Protein AF-A0A9K3LNP5-F1 (afdb_monomer)

Sequence (247 aa):
MTCWFQRLGSQQGAISFSHFNYFLKTYCVQIGVDVVEAVSIPYGGLGTGRNPSNKVVFEFWDLMIGAFVTYMEKHANIACDPEAGRLKQSTASQYCSSVRGYFNNKFRNKDPIPILYDDKQWSKLMSKLRGKYREANRASGKPTVEGNESSTREDREWLATGCLWDGSVETAEFLHLLNTTYHCSGRGSEVSLIKPEDIRAVEASEGIHQYHIIQVEVQRQKDGPLQNIAIYTHRDGVLEDYYFSLI

Foldseek 3Di:
DPPVVVVVVVVLLVLLQLLLLLLQVVVCVVVVHDRDGLVPADQQGPPDDDDDDLVSSLVRVVVSLLSSLVCLQPPAAVSSDNPHHRDQLVSSLVSSLSSLVVVCVVQVVDDDRCCSPPPVNVVVSSVVSLVSLVVVCVVVVHDSDDDDDDDDPVNLLVLLVVLVVVPDPVSLVVLLLSLQCVQVVADSVFSVPFDPVQKDWDWDDDPPDIDTWIWGWTDHPPPHDTDIGTGHADPPDCSNGNVNSVD

pLDDT: mean 88.88, std 12.15, range [32.06, 97.56]

Structure (mmCIF, N/CA/C/O backbone):
data_AF-A0A9K3LNP5-F1
#
_entry.id   AF-A0A9K3LNP5-F1
#
loop_
_atom_site.group_PDB
_atom_site.id
_atom_site.type_symbol
_atom_site.label_atom_id
_atom_site.label_alt_id
_atom_site.label_comp_id
_atom_site.label_asym_id
_atom_site.label_entity_id
_atom_site.label_seq_id
_atom_site.pdbx_PDB_ins_code
_atom_site.Cartn_x
_atom_site.Cartn_y
_atom_site.Cartn_z
_atom_site.occupancy
_atom_site.B_iso_or_equiv
_atom_site.auth_seq_id
_atom_site.auth_comp_id
_atom_site.auth_asym_id
_atom_site.auth_atom_id
_atom_site.pdbx_PDB_model_num
ATOM 1 N N . MET A 1 1 ? -1.337 -13.361 -14.811 1.00 46.41 1 MET A N 1
ATOM 2 C CA . MET A 1 1 ? -0.953 -12.308 -13.831 1.00 46.41 1 MET A CA 1
ATOM 3 C C . MET A 1 1 ? -1.952 -12.04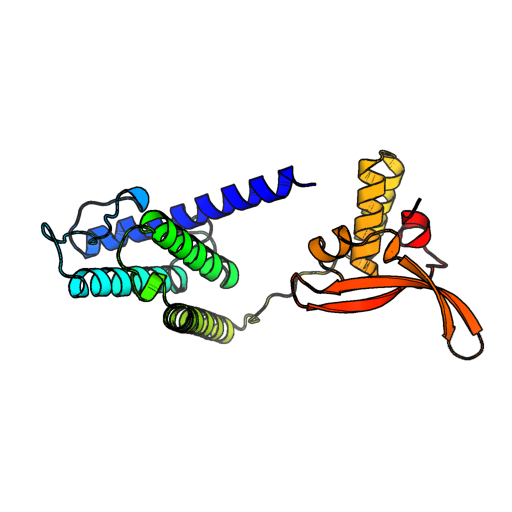7 -12.680 1.00 46.41 1 MET A C 1
ATOM 5 O O . MET A 1 1 ? -1.558 -11.481 -11.667 1.00 46.41 1 MET A O 1
ATOM 9 N N . THR A 1 2 ? -3.220 -12.474 -12.750 1.00 38.91 2 THR A N 1
ATOM 10 C CA . THR A 1 2 ? -4.273 -12.180 -11.743 1.00 38.91 2 THR A CA 1
ATOM 11 C C . THR A 1 2 ? -4.131 -12.900 -10.392 1.00 38.91 2 THR A C 1
ATOM 13 O O . THR A 1 2 ? -4.580 -12.380 -9.371 1.00 38.91 2 THR A O 1
ATOM 16 N N . CYS A 1 3 ? -3.468 -14.060 -10.343 1.00 32.47 3 CYS A N 1
ATOM 17 C CA . CYS A 1 3 ? -3.414 -14.891 -9.132 1.00 32.47 3 CYS A CA 1
ATOM 18 C C . CYS A 1 3 ? -2.459 -14.361 -8.036 1.00 32.47 3 CYS A C 1
ATOM 20 O O . CYS A 1 3 ? -2.650 -14.649 -6.854 1.00 32.47 3 CYS A O 1
ATOM 22 N N . TRP A 1 4 ? -1.453 -13.555 -8.399 1.00 32.06 4 TRP A N 1
ATOM 23 C CA . TRP A 1 4 ? -0.478 -12.998 -7.447 1.00 32.06 4 TRP A CA 1
ATOM 24 C C . TRP A 1 4 ? -1.026 -11.791 -6.671 1.00 32.06 4 TRP A C 1
ATOM 26 O O . TRP A 1 4 ? -0.854 -11.701 -5.453 1.00 32.06 4 TRP A O 1
ATOM 36 N N . PHE A 1 5 ? -1.769 -10.903 -7.338 1.00 34.59 5 PHE A N 1
ATOM 37 C CA . PHE A 1 5 ? -2.345 -9.708 -6.710 1.00 34.59 5 PHE A CA 1
ATOM 38 C C . PHE A 1 5 ? -3.432 -10.029 -5.671 1.00 34.59 5 PHE A C 1
ATOM 40 O O . PHE A 1 5 ? -3.505 -9.370 -4.632 1.00 34.59 5 PHE A O 1
ATOM 47 N N . GLN A 1 6 ? -4.239 -11.074 -5.888 1.00 36.59 6 GLN A N 1
ATOM 48 C CA . GLN A 1 6 ? -5.245 -11.507 -4.907 1.00 36.59 6 GLN A CA 1
ATOM 49 C C . GLN A 1 6 ? -4.615 -12.058 -3.618 1.00 36.59 6 GLN A C 1
ATOM 51 O O . GLN A 1 6 ? -5.132 -11.814 -2.525 1.00 36.59 6 GLN A O 1
ATOM 56 N N . ARG A 1 7 ? -3.466 -12.741 -3.718 1.00 34.94 7 ARG A N 1
ATOM 57 C CA . ARG A 1 7 ? -2.758 -13.304 -2.558 1.00 34.94 7 ARG A CA 1
ATOM 58 C C . ARG A 1 7 ? -2.199 -12.208 -1.647 1.00 34.94 7 ARG A C 1
ATOM 60 O O . ARG A 1 7 ? -2.402 -12.265 -0.436 1.00 34.94 7 ARG A O 1
ATOM 67 N N . LEU A 1 8 ? -1.610 -11.160 -2.224 1.00 39.44 8 LEU A N 1
ATOM 68 C CA . LEU A 1 8 ? -1.092 -10.007 -1.474 1.00 39.44 8 LEU A CA 1
ATOM 69 C C .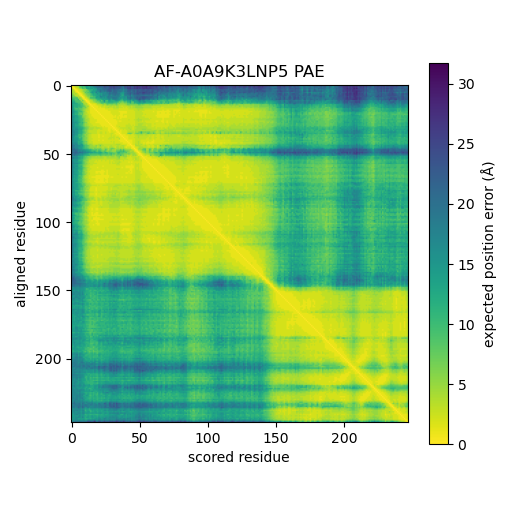 LEU A 1 8 ? -2.206 -9.208 -0.777 1.00 39.44 8 LEU A C 1
ATOM 71 O O . LEU A 1 8 ? -2.055 -8.821 0.381 1.00 39.44 8 LEU A O 1
ATOM 75 N N . GLY A 1 9 ? -3.359 -9.029 -1.434 1.00 48.53 9 GLY A N 1
ATOM 76 C CA . GLY A 1 9 ? -4.525 -8.372 -0.830 1.00 48.53 9 GLY A CA 1
ATOM 77 C C . GLY A 1 9 ? -5.054 -9.100 0.414 1.00 48.53 9 GLY A C 1
ATOM 78 O O . GLY A 1 9 ? -5.361 -8.460 1.421 1.00 48.53 9 GLY A O 1
ATOM 79 N N . SER A 1 10 ? -5.099 -10.439 0.379 1.00 54.97 10 SER A N 1
ATOM 80 C CA . SER A 1 10 ? -5.520 -11.255 1.531 1.00 54.97 10 SER A CA 1
ATOM 81 C C . SER A 1 10 ? -4.532 -11.225 2.705 1.00 54.97 10 SER A C 1
ATOM 83 O O . SER A 1 10 ? -4.958 -11.184 3.860 1.00 54.97 10 SER A O 1
ATOM 85 N N . GLN A 1 11 ? -3.223 -11.172 2.434 1.00 58.69 11 GLN A N 1
ATOM 86 C CA . GLN A 1 11 ? -2.194 -11.095 3.477 1.00 58.69 11 GLN A CA 1
ATOM 87 C C . GLN A 1 11 ? -2.176 -9.728 4.171 1.00 58.69 11 GLN A C 1
ATOM 89 O O . GLN A 1 11 ? -2.078 -9.660 5.396 1.00 58.69 11 GLN A O 1
ATOM 94 N N . GLN A 1 12 ? -2.349 -8.639 3.418 1.00 59.94 12 GLN A N 1
ATOM 95 C CA . GLN A 1 12 ? -2.342 -7.285 3.977 1.00 59.94 12 GLN A CA 1
ATOM 96 C C . GLN A 1 12 ? -3.502 -7.055 4.959 1.00 59.94 12 GLN A C 1
ATOM 98 O O . GLN A 1 12 ? -3.325 -6.429 6.007 1.00 59.94 12 GLN A O 1
ATOM 103 N N . GLY A 1 13 ? -4.683 -7.601 4.643 1.00 68.81 13 GLY A N 1
ATOM 104 C CA . GLY A 1 13 ? -5.838 -7.578 5.536 1.00 68.81 13 GLY A CA 1
ATOM 105 C C . GLY A 1 13 ? -5.529 -8.257 6.870 1.00 68.81 13 GLY A C 1
ATOM 106 O O . GLY A 1 13 ? -5.716 -7.643 7.919 1.00 68.81 13 GLY A O 1
ATOM 107 N N . ALA A 1 14 ? -4.969 -9.468 6.840 1.00 79.88 14 ALA A N 1
ATOM 108 C CA . ALA A 1 14 ? -4.639 -10.231 8.045 1.00 79.88 14 ALA A CA 1
ATOM 109 C C . ALA A 1 14 ? -3.680 -9.483 8.991 1.00 79.88 14 ALA A C 1
ATOM 111 O O . ALA A 1 14 ? -3.901 -9.466 10.202 1.00 79.88 14 ALA A O 1
ATOM 112 N N . ILE A 1 15 ? -2.669 -8.795 8.450 1.00 88.00 15 ILE A N 1
ATOM 113 C CA . ILE A 1 15 ? -1.707 -8.031 9.261 1.00 88.00 15 ILE A CA 1
ATOM 114 C C . ILE A 1 15 ? -2.347 -6.757 9.836 1.00 88.00 15 ILE A C 1
ATOM 116 O O . ILE A 1 15 ? -2.079 -6.375 10.973 1.00 88.00 15 ILE A O 1
ATOM 120 N N . SER A 1 16 ? -3.248 -6.103 9.100 1.00 89.31 16 SER A N 1
ATOM 121 C CA . SER A 1 16 ? -3.976 -4.954 9.655 1.00 89.31 16 SER A CA 1
ATOM 122 C C . SER A 1 16 ? -4.836 -5.344 10.868 1.00 89.31 16 SER A C 1
ATOM 124 O O . SER A 1 16 ? -4.893 -4.601 11.851 1.00 89.31 16 SER A O 1
ATOM 126 N N . PHE A 1 17 ? -5.438 -6.541 10.847 1.00 92.62 17 PHE A N 1
ATOM 127 C CA . PHE A 1 17 ? -6.208 -7.066 11.978 1.00 92.62 17 PHE A CA 1
ATOM 128 C C . PHE A 1 17 ? -5.348 -7.513 13.142 1.00 92.62 17 PHE A C 1
ATOM 130 O O . PHE A 1 17 ? -5.777 -7.335 14.279 1.00 92.62 17 PHE A O 1
ATOM 137 N N . SER A 1 18 ? -4.153 -8.058 12.901 1.00 94.50 18 SER A N 1
ATOM 138 C CA . SER A 1 18 ? -3.260 -8.410 14.006 1.00 94.50 18 SER A CA 1
ATOM 139 C C . SER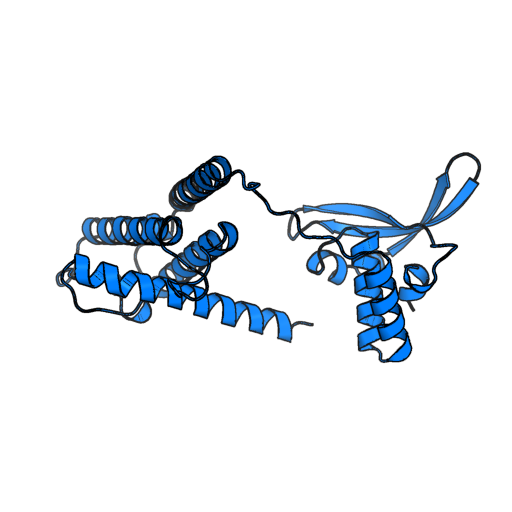 A 1 18 ? -2.895 -7.167 14.819 1.00 94.50 18 SER A C 1
ATOM 141 O O . SER A 1 18 ? -3.010 -7.194 16.042 1.00 94.50 18 SER A O 1
ATOM 143 N N . HIS A 1 19 ? -2.606 -6.045 14.151 1.00 95.94 19 HIS A N 1
ATOM 144 C CA . HIS A 1 19 ? -2.380 -4.753 14.802 1.00 95.94 19 HIS A CA 1
ATOM 145 C C . HIS A 1 19 ? -3.587 -4.241 15.576 1.00 95.94 19 HIS A C 1
ATOM 147 O O . HIS A 1 19 ? -3.450 -3.782 16.710 1.00 95.94 19 HIS A O 1
ATOM 153 N N . PHE A 1 20 ? -4.774 -4.319 14.978 1.00 97.25 20 PHE A N 1
ATOM 154 C CA . PHE A 1 20 ? -5.985 -3.871 15.649 1.00 97.25 20 PHE A CA 1
ATOM 155 C C . PHE A 1 20 ? -6.311 -4.741 16.870 1.00 97.25 20 PHE A C 1
ATOM 157 O O . PHE A 1 20 ? -6.564 -4.210 17.945 1.00 97.25 20 PHE A O 1
ATOM 164 N N . ASN A 1 21 ? -6.216 -6.068 16.754 1.00 96.94 21 ASN A N 1
ATOM 165 C CA . ASN A 1 21 ? -6.406 -6.990 17.874 1.00 96.94 21 ASN A CA 1
ATOM 166 C C . ASN A 1 21 ? -5.342 -6.804 18.963 1.00 96.94 21 ASN A C 1
ATOM 168 O O . ASN A 1 21 ? -5.663 -6.885 20.146 1.00 96.94 21 ASN A O 1
ATOM 172 N N . TYR A 1 22 ? -4.090 -6.522 18.594 1.00 96.75 22 TYR A N 1
ATOM 173 C CA . TYR A 1 22 ? -3.040 -6.196 19.557 1.00 96.75 22 TYR A CA 1
ATOM 174 C C . TYR A 1 22 ? -3.390 -4.934 20.354 1.00 96.75 22 TYR A C 1
ATOM 176 O O . TYR A 1 22 ? -3.339 -4.951 21.581 1.00 96.75 22 TYR A O 1
ATOM 184 N N . PHE A 1 23 ? -3.833 -3.874 19.672 1.00 97.25 23 PHE A N 1
ATOM 185 C CA . PHE A 1 23 ? -4.359 -2.668 20.314 1.00 97.25 23 PHE A CA 1
ATOM 186 C C . PHE A 1 23 ? -5.546 -2.971 21.244 1.00 97.25 23 PHE A C 1
ATOM 188 O O . PHE A 1 23 ? -5.575 -2.484 22.377 1.00 97.25 23 PHE A O 1
ATOM 195 N N . LEU A 1 24 ? -6.500 -3.800 20.803 1.00 96.75 24 LEU A N 1
ATOM 196 C CA . LEU A 1 24 ? -7.684 -4.144 21.594 1.00 96.75 24 LEU A CA 1
ATOM 197 C C . LEU A 1 24 ? -7.334 -4.811 22.922 1.00 96.75 24 LEU A C 1
ATOM 199 O O . LEU A 1 24 ? -8.021 -4.545 23.903 1.00 96.75 24 LEU A O 1
ATOM 203 N N . LYS A 1 25 ? -6.266 -5.618 22.995 1.00 96.06 25 LYS A N 1
ATOM 204 C CA . LYS A 1 25 ? -5.818 -6.226 24.261 1.00 96.06 25 LYS A CA 1
ATOM 205 C C . LYS A 1 25 ? -5.580 -5.167 25.334 1.00 96.06 25 LYS A C 1
ATOM 207 O O . LYS A 1 25 ? -6.0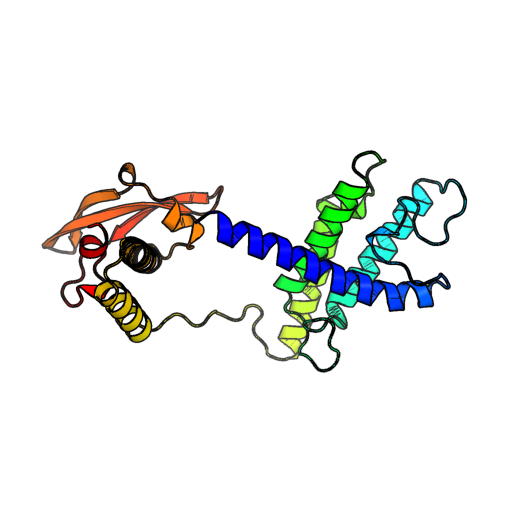54 -5.312 26.454 1.00 96.06 25 LYS A O 1
ATOM 212 N N . THR A 1 26 ? -4.890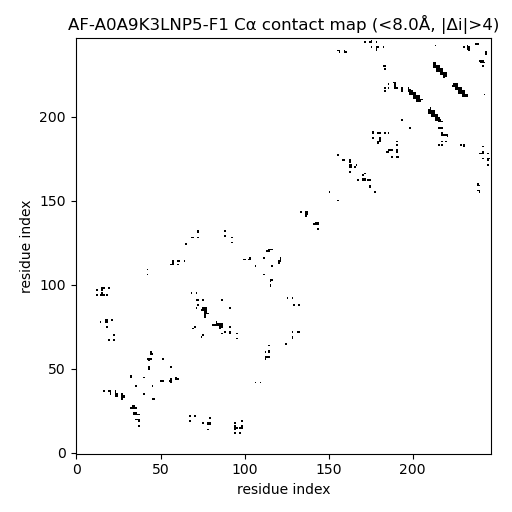 -4.084 24.984 1.00 95.06 26 THR A N 1
ATOM 213 C CA . THR A 1 26 ? -4.625 -2.980 25.914 1.00 95.06 26 THR A CA 1
ATOM 214 C C . THR A 1 26 ? -5.864 -2.115 26.126 1.00 95.06 26 THR A C 1
ATOM 216 O O . THR A 1 26 ? -6.177 -1.765 27.261 1.00 95.06 26 THR A O 1
ATOM 219 N N . TYR A 1 27 ? -6.592 -1.794 25.054 1.00 96.12 27 TYR A N 1
ATOM 220 C CA . TYR A 1 27 ? -7.768 -0.926 25.126 1.00 96.12 27 TYR A CA 1
ATOM 221 C C . TYR A 1 27 ? -8.894 -1.528 25.980 1.00 96.12 27 TYR A C 1
ATOM 223 O O . TYR A 1 27 ? -9.455 -0.829 26.818 1.00 96.12 27 TYR A O 1
ATOM 231 N N . CYS A 1 28 ? -9.188 -2.825 25.829 1.00 94.56 28 CYS A N 1
ATOM 232 C CA . CYS A 1 28 ? -10.224 -3.515 26.606 1.00 94.56 28 CYS A CA 1
ATOM 233 C C . CYS A 1 28 ? -9.906 -3.500 28.107 1.00 94.56 28 CYS A C 1
ATOM 235 O O . CYS A 1 28 ? -10.767 -3.155 28.914 1.00 94.56 28 CYS A O 1
ATOM 237 N N . VAL A 1 29 ? -8.646 -3.770 28.470 1.00 94.62 29 VAL A N 1
ATOM 238 C CA . VAL A 1 29 ? -8.177 -3.696 29.862 1.00 94.62 29 VAL A CA 1
ATOM 239 C C . VAL A 1 29 ? -8.351 -2.285 30.430 1.00 94.62 29 VAL A C 1
ATOM 241 O O . VAL A 1 29 ? -8.802 -2.136 31.561 1.00 94.62 29 VAL A O 1
ATOM 244 N N . GLN A 1 30 ? -8.054 -1.242 29.648 1.00 93.25 30 GLN A N 1
ATOM 245 C CA . GLN A 1 30 ? -8.201 0.153 30.086 1.00 93.25 30 GLN A CA 1
ATOM 246 C C . GLN A 1 30 ? -9.650 0.552 30.374 1.00 93.25 30 GLN A C 1
ATOM 248 O O . GLN A 1 30 ? -9.892 1.326 31.296 1.00 93.25 30 GLN A O 1
ATOM 253 N N . ILE A 1 31 ? -10.608 0.036 29.602 1.00 93.00 31 ILE A N 1
ATOM 254 C CA . ILE A 1 31 ? -12.036 0.326 29.796 1.00 93.00 31 ILE A CA 1
ATOM 255 C C . ILE A 1 31 ? -12.734 -0.688 30.718 1.00 93.00 31 ILE A C 1
ATOM 257 O O . ILE A 1 31 ? -13.944 -0.599 30.911 1.00 93.00 31 ILE A O 1
ATOM 261 N N . GLY A 1 32 ? -11.988 -1.642 31.287 1.00 92.75 32 GLY A N 1
ATOM 262 C CA . GLY A 1 32 ? -12.502 -2.624 32.242 1.00 92.75 32 GLY A CA 1
ATOM 263 C C . GLY A 1 32 ? -13.441 -3.668 31.633 1.00 92.75 32 GLY A C 1
ATOM 264 O O . GLY A 1 32 ? -14.377 -4.098 32.303 1.00 92.75 32 GLY A O 1
ATOM 265 N N . VAL A 1 33 ? -13.221 -4.063 30.375 1.00 93.44 33 VAL A N 1
ATOM 266 C CA . VAL A 1 33 ? -13.981 -5.137 29.709 1.00 93.44 33 VAL A CA 1
ATOM 267 C C . VAL A 1 33 ? -13.071 -6.301 29.334 1.00 93.44 33 VAL A C 1
ATOM 269 O O . VAL A 1 33 ? -11.861 -6.131 29.168 1.00 93.44 33 VAL A O 1
ATOM 272 N N . ASP A 1 34 ? -13.665 -7.480 29.157 1.00 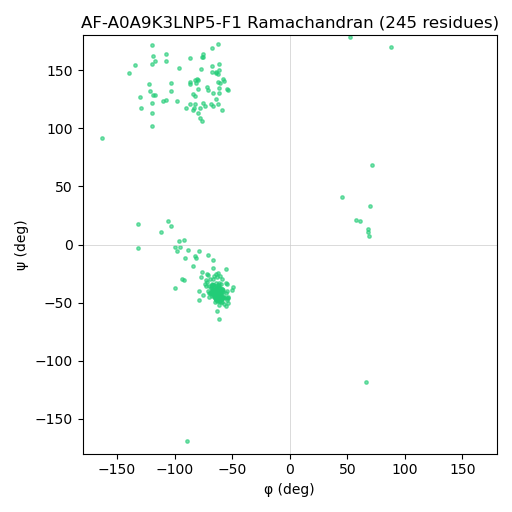93.56 34 ASP A N 1
ATOM 273 C CA . ASP A 1 34 ? -12.937 -8.652 28.678 1.00 93.56 34 ASP A CA 1
ATOM 274 C C . ASP A 1 34 ? -12.287 -8.381 27.320 1.00 93.56 34 ASP A C 1
ATOM 276 O O . ASP A 1 34 ? -12.844 -7.701 26.452 1.00 93.56 34 ASP A O 1
ATOM 280 N N . VAL A 1 35 ? -11.087 -8.929 27.135 1.00 91.81 35 VAL A N 1
ATOM 281 C CA . VAL A 1 35 ? -10.363 -8.817 25.871 1.00 91.81 35 VAL A CA 1
ATOM 282 C C . VAL A 1 35 ? -11.170 -9.500 24.775 1.00 91.81 35 VAL A C 1
ATOM 284 O O . VAL A 1 35 ? -11.429 -10.701 24.826 1.00 91.81 35 VAL A O 1
ATOM 287 N N . VAL A 1 36 ? -11.524 -8.728 23.753 1.00 93.62 36 VAL A N 1
ATOM 288 C CA . VAL A 1 36 ? -12.235 -9.215 22.572 1.00 93.62 36 VAL A CA 1
ATOM 289 C C . VAL A 1 36 ? -11.417 -8.990 21.308 1.00 93.62 36 VAL A C 1
ATOM 291 O O . VAL A 1 36 ? -10.594 -8.079 21.221 1.00 93.62 36 VAL A O 1
ATOM 294 N N . GLU A 1 37 ? -11.691 -9.799 20.292 1.00 94.56 37 GLU A N 1
ATOM 295 C CA . GLU A 1 37 ? -11.185 -9.575 18.941 1.00 94.56 37 GLU A CA 1
ATOM 296 C C . GLU A 1 37 ? -12.106 -8.644 18.140 1.00 94.56 37 GLU A C 1
ATOM 298 O O . GLU A 1 37 ? -13.300 -8.514 18.422 1.00 94.56 37 GLU A O 1
ATOM 303 N N . ALA A 1 38 ? -11.572 -8.051 17.069 1.00 94.19 38 ALA A N 1
ATOM 304 C CA . ALA A 1 38 ? -12.293 -7.163 16.152 1.00 94.19 38 ALA A CA 1
ATOM 305 C C . ALA A 1 38 ? -13.619 -7.760 15.645 1.00 94.19 38 ALA A C 1
ATOM 307 O O . ALA A 1 38 ? -14.640 -7.071 15.516 1.00 94.19 38 ALA A O 1
ATOM 308 N N . VAL A 1 39 ? -13.612 -9.068 15.368 1.00 94.56 39 VAL A N 1
ATOM 309 C CA . VAL A 1 39 ? -14.781 -9.805 14.876 1.00 94.56 39 VAL A CA 1
ATOM 310 C C . VAL A 1 39 ? -15.904 -9.872 15.906 1.00 94.56 39 VAL A C 1
ATOM 312 O O . VAL A 1 39 ? -17.076 -9.859 15.530 1.00 94.56 39 VAL A O 1
ATOM 315 N N . SER A 1 40 ? -15.576 -9.798 17.191 1.00 94.88 40 SER A N 1
ATOM 316 C CA . SER A 1 40 ? -16.534 -9.894 18.292 1.00 94.88 40 SER A CA 1
ATOM 317 C C . SER A 1 40 ? -17.089 -8.538 18.733 1.00 94.88 40 SER A C 1
ATOM 319 O O . SER A 1 40 ? -18.081 -8.503 19.453 1.00 94.88 40 SER A O 1
ATOM 321 N N . ILE A 1 41 ? -16.519 -7.414 18.277 1.00 94.69 41 ILE A N 1
ATOM 322 C CA . ILE A 1 41 ? -17.022 -6.078 18.639 1.00 94.69 41 ILE A CA 1
ATOM 323 C C . ILE A 1 41 ? -18.426 -5.860 18.042 1.00 94.69 41 ILE A C 1
ATOM 325 O O . ILE A 1 41 ? -18.568 -5.880 16.810 1.00 94.69 41 ILE A O 1
ATOM 329 N N . PRO A 1 42 ? -19.468 -5.634 18.862 1.00 94.94 42 PRO A N 1
ATOM 330 C CA . PRO A 1 42 ? -20.818 -5.380 18.373 1.00 94.94 42 PRO A CA 1
ATOM 331 C C . PRO A 1 42 ? -20.948 -3.957 17.814 1.00 94.94 42 PRO A C 1
ATOM 333 O O . PRO A 1 42 ? -20.172 -3.069 18.156 1.00 94.94 42 PRO A O 1
ATOM 336 N N . TYR A 1 43 ? -21.984 -3.714 17.003 1.00 94.69 43 TYR A N 1
ATOM 337 C CA . TYR A 1 43 ? -22.280 -2.372 16.474 1.00 94.69 43 TYR A CA 1
ATOM 338 C C . TYR A 1 43 ? -22.409 -1.325 17.590 1.00 94.69 43 TYR A C 1
ATOM 340 O O . TYR A 1 43 ? -21.888 -0.223 17.462 1.00 94.69 43 TYR A O 1
ATOM 348 N N . GLY A 1 44 ? -23.050 -1.701 18.703 1.00 93.31 44 GLY A N 1
ATOM 349 C CA . GLY A 1 44 ? -23.271 -0.820 19.850 1.00 93.31 44 GLY A CA 1
ATOM 350 C C . GLY A 1 44 ? -22.006 -0.412 20.611 1.00 93.31 44 GLY A C 1
ATOM 351 O O . GLY A 1 44 ? -22.068 0.515 21.407 1.00 93.31 44 GLY A O 1
ATOM 352 N N . GLY A 1 45 ? -20.870 -1.069 20.362 1.00 91.62 45 GLY A N 1
ATOM 353 C CA . GLY A 1 45 ? -19.638 -0.882 21.122 1.00 91.62 45 GLY A CA 1
ATOM 354 C C . GLY A 1 45 ? -19.531 -1.770 22.362 1.00 91.62 45 GLY A C 1
ATOM 355 O O . GLY A 1 45 ? -20.479 -2.455 22.750 1.00 91.62 45 GLY A O 1
ATOM 356 N N . LEU A 1 46 ? -18.346 -1.788 22.970 1.00 90.06 46 LEU A N 1
ATOM 357 C CA . LEU A 1 46 ? -18.040 -2.630 24.130 1.00 90.06 46 LEU A CA 1
ATOM 358 C C . LEU A 1 46 ? -18.584 -2.015 25.420 1.00 90.06 46 LEU A C 1
ATOM 360 O O . LEU A 1 46 ? -18.552 -0.800 25.589 1.00 90.06 46 LEU A O 1
ATOM 364 N N . GLY A 1 47 ? -19.094 -2.857 26.322 1.00 82.19 47 GLY A N 1
ATOM 365 C CA . GLY A 1 47 ? -19.623 -2.414 27.619 1.00 82.19 47 GLY A CA 1
ATOM 366 C C . GLY A 1 47 ? -20.916 -1.592 27.543 1.00 82.19 47 GLY A C 1
ATOM 367 O O . GLY A 1 47 ? -21.370 -1.075 28.561 1.00 82.19 47 GLY A O 1
ATOM 368 N N . THR A 1 48 ? -21.534 -1.467 26.364 1.00 79.81 48 THR A N 1
ATOM 369 C CA . THR A 1 48 ? -22.815 -0.768 26.227 1.00 79.81 48 THR A CA 1
ATOM 370 C C . THR A 1 48 ? -23.981 -1.674 26.623 1.00 79.81 48 THR A C 1
ATOM 372 O O . THR A 1 48 ? -23.993 -2.872 26.333 1.00 79.81 48 THR A O 1
ATOM 375 N N . GLY A 1 49 ? -24.966 -1.112 27.333 1.00 77.00 49 GLY A N 1
ATOM 376 C CA . GLY A 1 49 ? -26.180 -1.834 27.724 1.00 77.00 49 GLY A CA 1
ATOM 377 C C . GLY A 1 49 ? -27.008 -2.303 26.519 1.00 77.00 49 GLY A C 1
ATOM 378 O O . GLY A 1 49 ? -26.745 -1.928 25.377 1.00 77.00 49 GLY A O 1
ATOM 379 N N . ARG A 1 50 ? -28.054 -3.110 26.757 1.00 74.44 50 ARG A N 1
ATOM 380 C CA . ARG A 1 50 ? -28.995 -3.508 25.692 1.00 74.44 50 ARG A CA 1
ATOM 381 C C . ARG A 1 50 ? -29.639 -2.251 25.087 1.00 74.44 50 ARG A C 1
ATOM 383 O O . ARG A 1 50 ? -30.398 -1.575 25.770 1.00 74.44 50 ARG A O 1
ATOM 390 N N . ASN A 1 51 ? -29.370 -2.000 23.805 1.00 82.94 51 ASN A N 1
ATOM 391 C CA . ASN A 1 51 ? -29.889 -0.887 22.993 1.00 82.94 51 ASN A CA 1
ATOM 392 C C . ASN A 1 51 ? -29.309 0.499 23.348 1.00 82.94 51 ASN A C 1
ATOM 394 O O . ASN A 1 51 ? -30.037 1.367 23.835 1.00 82.94 51 ASN A O 1
ATOM 398 N N . PRO A 1 52 ? -28.013 0.741 23.080 1.00 88.19 52 PRO A N 1
ATOM 399 C CA . PRO A 1 52 ? -27.444 2.076 23.222 1.00 88.19 52 PRO A CA 1
ATOM 400 C C . PRO A 1 52 ? -28.090 3.052 22.233 1.00 88.19 52 PRO A C 1
ATOM 402 O O . PRO A 1 52 ? -28.449 2.686 21.113 1.00 88.19 52 PRO A O 1
ATOM 405 N N . SER A 1 53 ? -28.206 4.318 22.634 1.00 92.38 53 SER A N 1
ATOM 406 C CA . SER A 1 53 ? -28.605 5.381 21.710 1.00 92.38 53 SER A CA 1
ATOM 407 C C . SER A 1 53 ? -27.518 5.612 20.655 1.00 92.38 53 SER A C 1
ATOM 409 O O . SER A 1 53 ? -26.331 5.414 20.926 1.00 92.38 53 SER A O 1
ATOM 411 N N . ASN A 1 54 ? -27.897 6.110 19.473 1.00 93.06 54 ASN A N 1
ATOM 412 C CA . ASN A 1 54 ? -26.942 6.409 18.398 1.00 93.06 54 ASN A CA 1
ATOM 413 C C . ASN A 1 54 ? -25.807 7.340 18.857 1.00 93.06 54 ASN A C 1
ATOM 415 O O . ASN A 1 54 ? -24.665 7.157 18.452 1.00 93.06 54 ASN A O 1
ATOM 419 N N . LYS A 1 55 ? -26.088 8.279 19.772 1.00 94.12 55 LYS A N 1
ATOM 420 C CA . LYS A 1 55 ? -25.065 9.158 20.357 1.00 94.12 55 LYS A CA 1
ATOM 421 C C . LYS A 1 55 ? -23.968 8.367 21.081 1.00 94.12 55 LYS A C 1
ATOM 423 O O . LYS A 1 55 ? -22.795 8.615 20.832 1.00 94.12 55 LYS A O 1
ATOM 428 N N . VAL A 1 56 ? -24.350 7.411 21.932 1.00 94.31 56 VAL A N 1
ATOM 429 C CA . VAL A 1 56 ? -23.404 6.569 22.686 1.00 94.31 56 VAL A CA 1
ATOM 430 C C . VAL A 1 56 ? -22.593 5.688 21.739 1.00 94.31 56 VAL A C 1
ATOM 432 O O . VAL A 1 56 ? -21.384 5.555 21.903 1.00 94.31 56 VAL A O 1
ATOM 435 N N . VAL A 1 57 ? -23.242 5.136 20.709 1.00 94.38 57 VAL A N 1
ATOM 436 C CA . VAL A 1 57 ? -22.558 4.349 19.674 1.00 94.38 57 VAL A CA 1
ATOM 437 C C . VAL A 1 57 ? -21.504 5.194 18.959 1.00 94.38 57 VAL A C 1
ATOM 439 O O . VAL A 1 57 ? -20.356 4.776 18.834 1.00 94.38 57 VAL A O 1
ATOM 442 N N . PHE A 1 58 ? -21.867 6.393 18.504 1.00 94.81 58 PHE A N 1
ATOM 443 C CA . PHE A 1 58 ? -20.953 7.259 17.760 1.00 94.81 58 PHE A CA 1
ATOM 444 C C . PHE A 1 58 ? -19.768 7.713 18.609 1.00 94.81 58 PHE A C 1
ATOM 446 O O . PHE A 1 58 ? -18.642 7.702 18.119 1.00 94.81 58 PHE A O 1
ATOM 453 N N . GLU A 1 59 ? -20.005 8.050 19.876 1.00 95.50 59 GLU A N 1
ATOM 454 C CA . GLU A 1 59 ? -18.954 8.432 20.820 1.00 95.50 59 GLU A CA 1
ATOM 455 C C . GLU A 1 59 ? -17.981 7.277 21.092 1.00 95.50 59 GLU A C 1
ATOM 457 O O . GLU A 1 59 ? -16.767 7.475 21.034 1.00 95.50 59 GLU A O 1
ATOM 462 N N . PHE A 1 60 ? -18.488 6.053 21.287 1.00 95.69 60 PHE A N 1
ATOM 463 C CA . PHE A 1 60 ? -17.642 4.867 21.433 1.00 95.69 60 PHE A CA 1
ATOM 464 C C . PHE A 1 60 ? -16.716 4.680 20.225 1.00 95.69 60 PHE A C 1
ATOM 466 O O . PHE A 1 60 ? -15.505 4.517 20.387 1.00 95.69 60 PHE A O 1
ATOM 473 N N . TRP A 1 61 ? -17.270 4.707 19.009 1.00 96.25 61 TRP A N 1
ATOM 474 C CA . TRP A 1 61 ? -16.480 4.473 17.801 1.00 96.25 61 TRP A CA 1
ATOM 475 C C . TRP A 1 61 ? -15.484 5.599 17.528 1.00 96.25 61 TRP A C 1
ATOM 477 O O . TRP A 1 61 ? -14.367 5.303 17.109 1.00 96.25 61 TRP A O 1
ATOM 487 N N . ASP A 1 62 ? -15.841 6.859 17.786 1.00 95.88 62 ASP A N 1
ATOM 488 C CA . ASP A 1 62 ? -14.918 7.991 17.643 1.00 95.88 62 ASP A CA 1
ATOM 489 C C . ASP A 1 62 ? -13.715 7.853 18.587 1.00 95.88 62 ASP A C 1
ATOM 491 O O . ASP A 1 62 ? -12.563 7.909 18.144 1.00 95.88 62 ASP A O 1
ATOM 495 N N . LEU A 1 63 ? -13.970 7.556 19.866 1.00 96.00 63 LEU A N 1
ATOM 496 C CA . LEU A 1 63 ? -12.923 7.360 20.869 1.00 96.00 63 LEU A CA 1
ATOM 497 C C . LEU A 1 63 ? -12.040 6.152 20.555 1.00 96.00 63 LEU A C 1
ATOM 499 O O . LEU A 1 63 ? -10.814 6.259 20.596 1.00 96.00 63 LEU A O 1
ATOM 503 N N . MET A 1 64 ? -12.641 5.009 20.222 1.00 96.94 64 MET A N 1
ATOM 504 C CA . MET A 1 64 ? -11.903 3.778 19.944 1.00 96.94 64 MET A CA 1
ATOM 505 C C . MET A 1 64 ? -11.034 3.924 18.689 1.00 96.94 64 MET A C 1
ATOM 507 O O . MET A 1 64 ? -9.845 3.607 18.723 1.00 96.94 64 MET A O 1
ATOM 511 N N . ILE A 1 65 ? -11.580 4.470 17.597 1.00 97.38 65 ILE A N 1
ATOM 512 C CA . ILE A 1 65 ? -10.819 4.687 16.360 1.00 97.38 65 ILE A CA 1
ATOM 513 C C . ILE A 1 65 ? -9.739 5.752 16.564 1.00 97.38 65 ILE A C 1
ATOM 515 O O . ILE A 1 65 ? -8.613 5.573 16.097 1.00 97.38 65 ILE A O 1
ATOM 519 N N . GLY A 1 66 ? -10.029 6.831 17.296 1.00 96.44 66 GLY A N 1
ATOM 520 C CA . GLY A 1 66 ? -9.035 7.842 17.658 1.00 96.44 66 GLY A CA 1
ATOM 521 C C . GLY A 1 66 ? -7.881 7.267 18.487 1.00 96.44 66 GLY A C 1
ATOM 522 O O . GLY A 1 66 ? -6.709 7.545 18.205 1.00 96.44 66 GLY A O 1
ATOM 523 N N . ALA A 1 67 ? -8.192 6.412 19.464 1.00 97.06 67 ALA A N 1
ATOM 524 C CA . ALA A 1 67 ? -7.203 5.700 20.267 1.00 97.06 67 ALA A CA 1
ATOM 525 C C . ALA A 1 67 ? -6.376 4.731 19.412 1.00 97.06 67 ALA A C 1
ATOM 527 O O . ALA A 1 67 ? -5.149 4.727 19.512 1.00 97.06 67 ALA A O 1
ATOM 528 N N . PHE A 1 68 ? -7.015 3.985 18.508 1.00 97.56 68 PHE A N 1
ATOM 529 C CA . PHE A 1 68 ? -6.314 3.097 17.585 1.00 97.56 68 PHE A CA 1
ATOM 530 C C . PHE A 1 68 ? -5.359 3.864 16.665 1.00 97.56 68 PHE A C 1
ATOM 532 O O . PHE A 1 68 ? -4.200 3.484 16.529 1.00 97.56 68 PHE A O 1
ATOM 539 N N . VAL A 1 69 ? -5.786 4.988 16.083 1.00 96.69 69 VAL A N 1
ATOM 540 C CA . VAL A 1 69 ? -4.912 5.837 15.251 1.00 96.69 69 VAL A CA 1
ATOM 541 C C . VAL A 1 69 ? -3.723 6.364 16.053 1.00 96.69 69 VAL A C 1
ATOM 543 O O . VAL A 1 69 ? -2.608 6.409 15.539 1.00 96.69 69 VAL A O 1
ATOM 546 N N . THR A 1 70 ? -3.937 6.709 17.323 1.00 95.50 70 THR A N 1
ATOM 547 C CA . THR A 1 70 ? -2.865 7.144 18.230 1.00 95.50 70 THR A CA 1
ATOM 548 C C . THR A 1 70 ? -1.898 6.002 18.557 1.00 95.50 70 THR A C 1
ATOM 550 O O . THR A 1 70 ? -0.688 6.220 18.614 1.00 95.50 70 THR A O 1
ATOM 553 N N . TYR A 1 71 ? -2.397 4.775 18.729 1.00 96.31 71 TYR A N 1
ATOM 554 C CA . TYR A 1 71 ? -1.565 3.576 18.855 1.00 96.31 71 TYR A CA 1
ATOM 555 C C . TYR A 1 71 ? -0.732 3.349 17.587 1.00 96.31 71 TYR A C 1
ATOM 557 O O . TYR A 1 71 ? 0.484 3.190 17.680 1.00 96.31 71 TYR A O 1
ATOM 565 N N . MET A 1 72 ? -1.364 3.412 16.412 1.00 96.19 72 MET A N 1
ATOM 566 C CA . MET A 1 72 ? -0.698 3.258 15.118 1.00 96.19 72 MET A CA 1
ATOM 567 C C . MET A 1 72 ? 0.401 4.294 14.919 1.00 96.19 72 MET A C 1
ATOM 569 O O . MET A 1 72 ? 1.465 3.966 14.408 1.00 96.19 72 MET A O 1
ATOM 573 N N . GLU A 1 73 ? 0.158 5.526 15.367 1.00 92.44 73 GLU A N 1
ATOM 574 C CA . GLU A 1 73 ? 1.174 6.562 15.421 1.00 92.44 73 GLU A CA 1
ATOM 575 C C . GLU A 1 73 ? 2.310 6.146 16.350 1.00 92.44 73 GLU A C 1
ATOM 577 O O . GLU A 1 73 ? 3.428 6.007 15.882 1.00 92.44 73 GLU A O 1
ATOM 582 N N . LYS A 1 74 ? 2.061 5.973 17.652 1.00 91.56 74 LYS A N 1
ATOM 583 C CA . LYS A 1 74 ? 3.107 6.017 18.689 1.00 91.56 74 LYS A CA 1
ATOM 584 C C . LYS A 1 74 ? 3.745 4.676 19.036 1.00 91.56 74 LYS A C 1
ATOM 586 O O . LYS A 1 74 ? 4.908 4.662 19.426 1.00 91.56 74 LYS A O 1
ATOM 591 N N . HIS A 1 75 ? 2.999 3.586 18.911 1.00 93.69 75 HIS A N 1
ATOM 592 C CA . HIS A 1 75 ? 3.308 2.310 19.561 1.00 93.69 75 HIS A CA 1
ATOM 593 C C . HIS A 1 75 ? 3.240 1.102 18.623 1.00 93.69 75 HIS A C 1
ATOM 595 O O . HIS A 1 75 ? 3.488 -0.015 19.064 1.00 93.69 75 HIS A O 1
ATOM 601 N N . ALA A 1 76 ? 2.859 1.284 17.359 1.00 95.31 76 ALA A N 1
ATOM 602 C CA . ALA A 1 76 ? 2.791 0.172 16.426 1.00 95.31 76 ALA A CA 1
ATOM 603 C C . ALA A 1 76 ? 4.168 -0.123 15.813 1.00 95.31 76 ALA A C 1
ATOM 605 O O . ALA A 1 76 ? 4.745 0.695 15.088 1.00 95.31 76 ALA A O 1
ATOM 606 N N . ASN A 1 77 ? 4.664 -1.326 16.083 1.00 94.88 77 ASN A N 1
ATOM 607 C CA . ASN A 1 77 ? 5.927 -1.855 15.580 1.00 94.88 77 ASN A CA 1
ATOM 608 C C . ASN A 1 77 ? 5.677 -2.933 14.522 1.00 94.88 77 ASN A C 1
ATOM 610 O O . ASN A 1 77 ? 4.602 -3.520 14.473 1.00 94.88 77 ASN A O 1
ATOM 614 N N . ILE A 1 78 ? 6.643 -3.200 13.649 1.00 93.25 78 ILE A N 1
ATOM 615 C CA . ILE A 1 78 ? 6.501 -4.225 12.606 1.00 93.25 78 ILE A CA 1
ATOM 616 C C . ILE A 1 78 ? 6.098 -5.567 13.242 1.00 93.25 78 ILE A C 1
ATOM 618 O O . ILE A 1 78 ? 6.652 -5.971 14.257 1.00 93.25 78 ILE A O 1
ATOM 622 N N . ALA A 1 79 ? 5.092 -6.229 12.660 1.00 91.44 79 ALA A N 1
ATOM 623 C CA . ALA A 1 79 ? 4.556 -7.512 13.129 1.00 91.44 79 ALA A CA 1
ATOM 624 C C . ALA A 1 79 ? 4.040 -7.531 14.588 1.00 91.44 79 ALA A C 1
ATOM 626 O O . ALA A 1 79 ? 3.888 -8.605 15.163 1.00 91.44 79 ALA A O 1
ATOM 627 N N . CYS A 1 80 ? 3.713 -6.367 15.168 1.00 92.88 80 CYS A N 1
ATOM 628 C CA . CYS A 1 80 ? 3.362 -6.220 16.591 1.00 92.88 80 CYS A CA 1
ATOM 629 C C . CYS A 1 80 ? 4.486 -6.627 17.564 1.00 92.88 80 CYS A C 1
ATOM 631 O O . CYS A 1 80 ? 4.204 -6.900 18.729 1.00 92.88 80 CYS A O 1
ATOM 633 N N . ASP A 1 81 ? 5.737 -6.663 17.104 1.00 93.00 81 ASP A N 1
ATOM 634 C CA . ASP A 1 81 ? 6.898 -7.008 17.921 1.00 93.00 81 ASP A CA 1
ATOM 635 C C . ASP A 1 81 ? 7.497 -5.741 18.563 1.00 93.00 81 ASP A C 1
ATOM 637 O O . ASP A 1 81 ? 7.932 -4.851 17.829 1.00 93.00 81 ASP A O 1
ATOM 641 N N . PRO A 1 82 ? 7.523 -5.613 19.904 1.00 90.31 82 PRO A N 1
ATOM 642 C CA . PRO A 1 82 ? 8.047 -4.425 20.580 1.00 90.31 82 PRO A CA 1
ATOM 643 C C . PRO A 1 82 ? 9.538 -4.163 20.314 1.00 90.31 82 PRO A C 1
ATOM 645 O O . PRO A 1 82 ? 9.950 -3.004 20.379 1.00 90.31 82 PRO A O 1
ATOM 648 N N . GLU A 1 83 ? 10.319 -5.192 19.974 1.00 92.88 83 GLU A N 1
ATOM 649 C CA . GLU A 1 83 ? 11.749 -5.067 19.661 1.00 92.88 83 GLU A CA 1
ATOM 650 C C . GLU A 1 83 ? 11.991 -4.655 18.199 1.00 92.88 83 GLU A C 1
ATOM 652 O O . GLU A 1 83 ? 13.060 -4.152 17.842 1.00 92.88 83 GLU A O 1
ATOM 657 N N . ALA A 1 84 ? 10.992 -4.832 17.330 1.00 92.81 84 ALA A N 1
ATOM 658 C CA . ALA A 1 84 ? 11.086 -4.449 15.930 1.00 92.81 84 ALA A CA 1
ATOM 659 C C . ALA A 1 84 ? 10.973 -2.928 15.737 1.00 92.81 84 ALA A C 1
ATOM 661 O O . ALA A 1 84 ? 10.486 -2.182 16.585 1.00 92.81 84 ALA A O 1
ATOM 662 N N . GLY A 1 85 ? 11.375 -2.438 14.562 1.00 90.12 85 GLY A N 1
ATOM 663 C CA . GLY A 1 85 ? 11.214 -1.026 14.207 1.00 90.12 85 GLY A CA 1
ATOM 664 C C . GLY A 1 85 ? 9.746 -0.573 14.170 1.00 90.12 85 GLY A C 1
ATOM 665 O O . GLY A 1 85 ? 8.831 -1.362 13.923 1.00 90.12 85 GLY A O 1
ATOM 666 N N . ARG A 1 86 ? 9.511 0.732 14.366 1.00 91.12 86 ARG A N 1
ATOM 667 C CA . ARG A 1 86 ? 8.173 1.338 14.233 1.00 91.12 86 ARG A CA 1
ATOM 668 C C . ARG A 1 86 ? 7.637 1.211 12.808 1.00 91.12 86 ARG A C 1
ATOM 670 O O . ARG A 1 86 ? 8.389 1.315 11.839 1.00 91.12 86 ARG A O 1
ATOM 677 N N . LEU A 1 87 ? 6.319 1.054 12.680 1.00 91.88 87 LEU A N 1
ATOM 678 C CA . LEU A 1 87 ? 5.657 1.025 11.379 1.00 91.88 87 LEU A CA 1
ATOM 679 C C . LEU A 1 87 ? 5.871 2.330 10.608 1.00 91.88 87 LEU A C 1
ATOM 681 O O . LEU A 1 87 ? 5.737 3.430 11.152 1.00 91.88 87 LEU A O 1
ATOM 685 N N . LYS A 1 88 ? 6.117 2.196 9.300 1.00 90.00 88 LYS A N 1
ATOM 686 C CA . LYS A 1 88 ? 6.144 3.329 8.371 1.00 90.00 88 LYS A CA 1
ATOM 687 C C . LYS A 1 88 ? 4.758 3.981 8.286 1.00 90.00 88 LYS A C 1
ATOM 689 O O . LYS A 1 88 ? 3.729 3.308 8.356 1.00 90.00 88 LYS A O 1
ATOM 694 N N . GLN A 1 89 ? 4.736 5.296 8.062 1.00 91.44 89 GLN A N 1
ATOM 695 C CA . GLN A 1 89 ? 3.506 6.095 7.977 1.00 91.44 89 GLN A CA 1
ATOM 696 C C . GLN A 1 89 ? 2.497 5.541 6.957 1.00 91.44 89 GLN A C 1
ATOM 698 O O . GLN A 1 89 ? 1.297 5.492 7.231 1.00 91.44 89 GLN A O 1
ATOM 703 N N . SER A 1 90 ? 2.964 5.162 5.763 1.00 89.50 90 SER A N 1
ATOM 704 C CA . SER A 1 90 ? 2.111 4.633 4.693 1.00 89.50 90 SER A CA 1
ATOM 705 C C . SER A 1 90 ? 1.423 3.338 5.121 1.00 89.50 90 SER A C 1
ATOM 707 O O . SER A 1 90 ? 0.204 3.228 5.001 1.00 89.50 90 SER A O 1
ATOM 709 N N . THR A 1 91 ? 2.182 2.410 5.707 1.00 92.25 91 THR A N 1
ATOM 710 C CA . THR A 1 91 ? 1.674 1.146 6.250 1.00 92.25 91 THR A CA 1
ATOM 711 C C . THR A 1 91 ? 0.655 1.387 7.360 1.00 92.25 91 THR A C 1
ATOM 713 O O . THR A 1 91 ? -0.439 0.827 7.319 1.00 92.25 91 THR A O 1
ATOM 716 N N . ALA A 1 92 ? 0.954 2.282 8.307 1.00 94.25 92 ALA A N 1
ATOM 717 C CA . ALA A 1 92 ? 0.030 2.623 9.385 1.00 94.25 92 ALA A CA 1
ATOM 718 C C . ALA A 1 92 ? -1.299 3.191 8.852 1.00 94.25 92 ALA A C 1
ATOM 720 O O . ALA A 1 92 ? -2.376 2.738 9.236 1.00 94.25 92 ALA A O 1
ATOM 721 N N . SER A 1 93 ? -1.235 4.130 7.901 1.00 93.81 93 SER A N 1
ATOM 722 C CA . SER A 1 93 ? -2.425 4.706 7.258 1.00 93.81 93 SER A CA 1
ATOM 723 C C . SER A 1 93 ? -3.237 3.663 6.481 1.00 93.81 93 SER A C 1
ATOM 725 O O . SER A 1 93 ? -4.471 3.732 6.455 1.00 93.81 93 SER A O 1
ATOM 727 N N . GLN A 1 94 ? -2.565 2.703 5.843 1.00 93.69 94 GLN A N 1
ATOM 728 C CA . GLN A 1 94 ? -3.210 1.610 5.121 1.00 93.69 94 GLN A CA 1
ATOM 729 C C . GLN A 1 94 ? -3.923 0.649 6.079 1.00 93.69 94 GLN A C 1
ATOM 731 O O . GLN A 1 94 ? -5.060 0.258 5.808 1.00 93.69 94 GLN A O 1
ATOM 736 N N . TYR A 1 95 ? -3.311 0.307 7.216 1.00 96.00 95 TYR A N 1
ATOM 737 C CA . TYR A 1 95 ? -3.945 -0.539 8.232 1.00 96.00 95 TYR A CA 1
ATOM 738 C C . TYR A 1 95 ? -5.172 0.141 8.837 1.00 96.00 95 TYR A C 1
ATOM 740 O O . TYR A 1 95 ? -6.234 -0.476 8.876 1.00 96.00 95 TYR A O 1
ATOM 748 N N . CYS A 1 96 ? -5.086 1.432 9.181 1.00 96.44 96 CYS A N 1
ATOM 749 C CA . CYS A 1 96 ? -6.254 2.213 9.602 1.00 96.44 96 CYS A CA 1
ATOM 750 C C . CYS A 1 96 ? -7.393 2.141 8.574 1.00 96.44 96 CYS A C 1
ATOM 752 O O . CYS A 1 96 ? -8.544 1.901 8.934 1.00 96.44 96 CYS A O 1
ATOM 754 N N . SER A 1 97 ? -7.075 2.307 7.287 1.00 95.38 97 SER A N 1
ATOM 755 C CA . SER A 1 97 ? -8.076 2.271 6.210 1.00 95.38 97 SER A CA 1
ATOM 756 C C . SER A 1 97 ? -8.683 0.876 6.020 1.00 95.38 97 SER A C 1
ATOM 758 O O . SER A 1 97 ? -9.874 0.759 5.742 1.00 95.38 97 SER A O 1
ATOM 760 N N . SER A 1 98 ? -7.892 -0.179 6.226 1.00 95.19 98 SER A N 1
ATOM 761 C CA . SER A 1 98 ? -8.350 -1.573 6.147 1.00 95.19 98 SER A CA 1
ATOM 762 C C . SER A 1 98 ? -9.321 -1.905 7.283 1.00 95.19 98 SER A C 1
ATOM 764 O O . SER A 1 98 ? -10.400 -2.447 7.041 1.00 95.19 98 SER A O 1
ATOM 766 N N . VAL A 1 99 ? -8.994 -1.485 8.510 1.00 95.94 99 VAL A N 1
ATOM 767 C CA . VAL A 1 99 ? -9.870 -1.615 9.685 1.00 95.94 99 VAL A CA 1
ATOM 768 C C . VAL A 1 99 ? -11.177 -0.839 9.485 1.00 95.94 99 VAL A C 1
ATOM 770 O O . VAL A 1 99 ? -12.256 -1.385 9.721 1.00 95.94 99 VAL A O 1
ATOM 773 N N . ARG A 1 100 ? -11.105 0.404 8.981 1.00 95.88 100 ARG A N 1
ATOM 774 C CA . ARG A 1 100 ? -12.290 1.197 8.606 1.00 95.88 100 ARG A CA 1
ATOM 775 C C . ARG A 1 100 ? -13.169 0.446 7.609 1.00 95.88 100 ARG A C 1
ATOM 777 O O . ARG A 1 100 ? -14.367 0.298 7.841 1.00 95.88 100 ARG A O 1
ATOM 784 N N . GLY A 1 101 ? -12.579 -0.028 6.511 1.00 94.69 101 GLY A N 1
ATOM 785 C CA . GLY A 1 101 ? -13.295 -0.745 5.456 1.00 94.69 101 GLY A CA 1
ATOM 786 C C . GLY A 1 101 ? -14.007 -1.992 5.977 1.00 94.69 101 GLY A C 1
ATOM 787 O O . GLY A 1 101 ? -15.154 -2.253 5.617 1.00 94.69 101 GLY A O 1
ATOM 788 N N . TYR A 1 102 ? -13.371 -2.721 6.891 1.00 95.19 102 TYR A N 1
ATOM 789 C CA . TYR A 1 102 ? -13.981 -3.882 7.521 1.00 95.19 102 TYR A CA 1
ATOM 790 C C . TYR A 1 102 ? -15.187 -3.548 8.379 1.00 95.19 102 TYR A C 1
ATOM 792 O O . TYR A 1 102 ? -16.223 -4.183 8.201 1.00 95.19 102 TYR A O 1
ATOM 800 N N . PHE A 1 103 ? -15.094 -2.568 9.281 1.00 95.50 103 PHE A N 1
ATOM 801 C CA . PHE A 1 103 ? -16.242 -2.222 10.119 1.00 95.50 103 PHE A CA 1
ATOM 802 C C . PHE A 1 103 ? -17.377 -1.599 9.302 1.00 95.50 103 PHE A C 1
ATOM 804 O O . PHE A 1 103 ? -18.536 -1.927 9.551 1.00 95.50 103 PHE A O 1
ATOM 811 N N . ASN A 1 104 ? -17.063 -0.821 8.260 1.00 93.44 104 ASN A N 1
ATOM 812 C CA . ASN A 1 104 ? -18.061 -0.370 7.285 1.00 93.44 104 ASN A CA 1
ATOM 813 C C . ASN A 1 104 ? -18.794 -1.546 6.632 1.00 93.44 104 ASN A C 1
ATOM 815 O O . ASN A 1 104 ? -20.019 -1.546 6.562 1.00 93.44 104 ASN A O 1
ATOM 819 N N . ASN A 1 105 ? -18.069 -2.578 6.194 1.00 94.50 105 ASN A N 1
ATOM 820 C CA . ASN A 1 105 ? -18.691 -3.754 5.591 1.00 94.50 105 ASN A CA 1
ATOM 821 C C . ASN A 1 105 ? -19.461 -4.603 6.621 1.00 94.50 105 ASN A C 1
ATOM 823 O O . ASN A 1 105 ? -20.579 -5.040 6.352 1.00 94.50 105 ASN A O 1
ATOM 827 N N . LYS A 1 106 ? -18.899 -4.807 7.818 1.00 94.75 106 LYS A N 1
ATOM 828 C CA . LYS A 1 106 ? -19.519 -5.562 8.920 1.00 94.75 106 LYS A CA 1
ATOM 829 C C . LYS A 1 106 ? -20.854 -4.948 9.339 1.00 94.75 106 LYS A C 1
ATOM 831 O O . LYS A 1 106 ? -21.802 -5.675 9.628 1.00 94.75 106 LYS A O 1
ATOM 836 N N . PHE A 1 107 ? -20.940 -3.620 9.348 1.00 95.19 107 PHE A N 1
ATOM 837 C CA . PHE A 1 107 ? -22.123 -2.873 9.769 1.00 95.19 107 PHE A CA 1
ATOM 838 C C . PHE A 1 107 ? -22.905 -2.255 8.608 1.00 95.19 107 PHE A C 1
ATOM 840 O O . PHE A 1 107 ? -23.725 -1.373 8.835 1.00 95.19 107 PHE A O 1
ATOM 847 N N . ARG A 1 108 ? -22.728 -2.755 7.379 1.00 94.75 108 ARG A N 1
ATOM 848 C CA . ARG A 1 108 ? -23.362 -2.204 6.165 1.00 94.75 108 ARG A CA 1
ATOM 849 C C . ARG A 1 108 ? -24.894 -2.096 6.207 1.00 94.75 108 ARG A C 1
ATOM 851 O O . ARG A 1 108 ? -25.467 -1.338 5.442 1.00 94.75 108 ARG A O 1
ATOM 858 N N . ASN A 1 109 ? -25.544 -2.864 7.086 1.00 95.44 109 ASN A N 1
ATOM 859 C CA . ASN A 1 109 ? -27.002 -2.896 7.267 1.00 95.44 109 ASN A CA 1
ATOM 860 C C . ASN A 1 109 ? -27.470 -2.122 8.521 1.00 95.44 109 ASN A C 1
ATOM 862 O O . ASN A 1 109 ? -28.561 -2.380 9.032 1.00 95.44 109 ASN A O 1
ATOM 866 N N . LYS A 1 110 ? -26.621 -1.266 9.095 1.00 94.31 110 LYS A N 1
ATOM 867 C CA . LYS A 1 110 ? -26.907 -0.443 10.279 1.00 94.31 110 LYS A CA 1
ATOM 868 C C . LYS A 1 110 ? -26.786 1.038 9.927 1.00 94.31 110 LYS A C 1
ATOM 870 O O . LYS A 1 110 ? -26.329 1.377 8.837 1.00 94.31 110 LYS A O 1
ATOM 875 N N . ASP A 1 111 ? -27.184 1.902 10.859 1.00 93.31 111 ASP A N 1
ATOM 876 C CA . ASP A 1 111 ? -26.986 3.340 10.699 1.00 93.31 111 ASP A CA 1
ATOM 877 C C . ASP A 1 111 ? -25.487 3.655 10.491 1.00 93.31 111 ASP A C 1
ATOM 879 O O . ASP A 1 111 ? -24.626 3.031 11.121 1.00 93.31 111 ASP A O 1
ATOM 883 N N . PRO A 1 112 ? -25.136 4.605 9.607 1.00 93.31 112 PRO A N 1
ATOM 884 C CA . PRO A 1 112 ? -23.741 4.945 9.364 1.00 93.31 112 PRO A CA 1
ATOM 885 C C . PRO A 1 112 ? -23.069 5.527 10.611 1.00 93.31 112 PRO A C 1
ATOM 887 O O . PRO A 1 112 ? -23.507 6.539 11.157 1.00 93.31 112 PRO A O 1
ATOM 890 N N . ILE A 1 113 ? -21.954 4.924 11.024 1.00 94.94 113 ILE A N 1
ATOM 891 C CA . ILE A 1 113 ? -21.095 5.460 12.084 1.00 94.94 113 ILE A CA 1
ATOM 892 C C . ILE A 1 113 ? -20.256 6.603 11.482 1.00 94.94 113 ILE A C 1
ATOM 894 O O . ILE A 1 113 ? -19.446 6.330 10.591 1.00 94.94 113 ILE A O 1
ATOM 898 N N . PRO A 1 114 ? -20.380 7.862 11.953 1.00 94.31 114 PRO A N 1
ATOM 899 C CA . PRO A 1 114 ? -19.773 9.020 11.294 1.00 94.31 114 PRO A CA 1
ATOM 900 C C . PRO A 1 114 ? -18.266 8.894 11.052 1.00 94.31 114 PRO A C 1
ATOM 902 O O . PRO A 1 114 ? -17.826 9.070 9.921 1.00 94.31 114 PRO A O 1
ATOM 905 N N . ILE A 1 115 ? -17.480 8.493 12.058 1.00 94.88 115 ILE A N 1
ATOM 906 C CA . ILE A 1 115 ? -16.016 8.388 11.924 1.00 94.88 115 ILE A CA 1
ATOM 907 C C . ILE A 1 115 ? -15.569 7.330 10.899 1.00 94.88 115 ILE A C 1
ATOM 909 O O . ILE A 1 115 ? -14.479 7.428 10.333 1.00 94.88 115 ILE A O 1
ATOM 913 N N . LEU A 1 116 ? -16.407 6.319 10.640 1.00 93.38 116 LEU A N 1
ATOM 914 C CA . LEU A 1 116 ? -16.128 5.252 9.681 1.00 93.38 116 LEU A CA 1
ATOM 915 C C . LEU A 1 116 ? -16.707 5.553 8.293 1.00 93.38 116 LEU A C 1
ATOM 917 O O . LEU A 1 116 ? -16.130 5.132 7.292 1.00 93.38 116 LEU A O 1
ATOM 921 N N . TYR A 1 117 ? -17.808 6.292 8.192 1.00 92.31 117 TYR A N 1
ATOM 922 C CA . TYR A 1 117 ? -18.497 6.525 6.921 1.00 92.31 117 TYR A CA 1
ATOM 923 C C . TYR A 1 117 ? -18.162 7.882 6.285 1.00 92.31 117 TYR A C 1
ATOM 925 O O . TYR A 1 117 ? -17.986 7.958 5.074 1.00 92.31 117 TYR A O 1
ATOM 933 N N . ASP A 1 118 ? -18.006 8.943 7.079 1.00 93.69 118 ASP A N 1
ATOM 934 C CA . ASP A 1 118 ? -17.743 10.299 6.588 1.00 93.69 118 ASP A CA 1
ATOM 935 C C . ASP A 1 118 ? -16.270 10.478 6.180 1.00 93.69 118 ASP A C 1
ATOM 937 O O . ASP A 1 118 ? -15.361 10.576 7.013 1.00 93.69 118 ASP A O 1
ATOM 941 N N . ASP A 1 119 ? -16.032 10.583 4.872 1.00 92.94 119 ASP A N 1
ATOM 942 C CA . ASP A 1 119 ? -14.698 10.788 4.311 1.00 92.94 119 ASP A CA 1
ATOM 943 C C . ASP A 1 119 ? -14.030 12.085 4.771 1.00 92.94 119 ASP A C 1
ATOM 945 O O . ASP A 1 119 ? -12.799 12.134 4.852 1.00 92.94 119 ASP A O 1
ATOM 949 N N . LYS A 1 120 ? -14.790 13.132 5.121 1.00 94.88 120 LYS A N 1
ATOM 950 C CA . LYS A 1 120 ? -14.210 14.381 5.637 1.00 94.88 120 LYS A CA 1
ATOM 951 C C . LYS A 1 120 ? -13.637 14.173 7.034 1.00 94.88 120 LYS A C 1
ATOM 953 O O . LYS A 1 120 ? -12.511 14.603 7.301 1.00 94.88 120 LYS A O 1
ATOM 958 N N . GLN A 1 121 ? -14.373 13.492 7.912 1.00 93.69 121 GLN A N 1
ATOM 959 C CA . GLN A 1 121 ? -13.901 13.166 9.262 1.00 93.69 121 GLN A CA 1
ATOM 960 C C . GLN A 1 121 ? -12.702 12.225 9.214 1.00 93.69 121 GLN A C 1
ATOM 962 O O . GLN A 1 121 ? -11.674 12.503 9.840 1.00 93.69 121 GLN A O 1
ATOM 967 N N . TRP A 1 122 ? -12.781 11.182 8.388 1.00 95.19 122 TRP A N 1
ATOM 968 C CA . TRP A 1 122 ? -11.670 10.261 8.188 1.00 95.19 122 TRP A CA 1
ATOM 969 C C . TRP A 1 122 ? -10.423 10.969 7.650 1.00 95.19 122 TRP A C 1
ATOM 971 O O . TRP A 1 122 ? -9.326 10.815 8.191 1.00 95.19 122 TRP A O 1
ATOM 981 N N . SER A 1 123 ? -10.581 11.814 6.629 1.00 94.19 123 SER A N 1
ATOM 982 C CA . SER A 1 123 ? -9.475 12.578 6.041 1.00 94.19 123 SER A CA 1
ATOM 983 C C . SER A 1 123 ? -8.832 13.527 7.050 1.00 94.19 123 SER A C 1
ATOM 985 O O . SER A 1 123 ? -7.606 13.678 7.059 1.00 94.19 123 SER A O 1
ATOM 987 N N . LYS A 1 124 ? -9.627 14.140 7.936 1.00 94.75 124 LYS A N 1
ATOM 988 C CA . LYS A 1 124 ? -9.124 14.973 9.037 1.00 94.75 124 LYS A CA 1
ATOM 989 C C . LYS A 1 124 ? -8.289 14.145 10.015 1.00 94.75 124 LYS A C 1
ATOM 991 O O . LYS A 1 124 ? -7.188 14.569 10.368 1.00 94.75 124 LYS A O 1
ATOM 996 N N . LEU A 1 125 ? -8.763 12.962 10.409 1.00 94.25 125 LEU A N 1
ATOM 997 C CA . LEU A 1 125 ? -8.043 12.053 11.305 1.00 94.25 125 LEU A CA 1
ATOM 998 C C . LEU A 1 125 ? -6.729 11.555 10.685 1.00 94.25 125 LEU A C 1
ATOM 1000 O O . LEU A 1 125 ? -5.667 11.682 11.294 1.00 94.25 125 LEU A O 1
ATOM 1004 N N . MET A 1 126 ? -6.768 11.080 9.440 1.00 95.31 126 MET A N 1
ATOM 1005 C CA . MET A 1 126 ? -5.570 10.635 8.722 1.00 95.31 126 MET A CA 1
ATOM 1006 C C . MET A 1 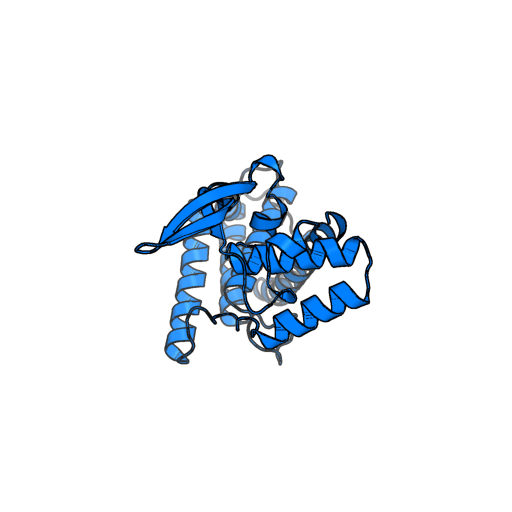126 ? -4.586 11.783 8.482 1.00 95.31 126 MET A C 1
ATOM 1008 O O . MET A 1 126 ? -3.374 11.590 8.518 1.00 95.31 126 MET A O 1
ATOM 1012 N N . SER A 1 127 ? -5.063 13.012 8.279 1.00 93.81 127 SER A N 1
ATOM 1013 C CA . SER A 1 127 ? -4.177 14.173 8.146 1.00 93.81 127 SER A CA 1
ATOM 1014 C C . SER A 1 127 ? -3.435 14.495 9.442 1.00 93.81 127 SER A C 1
ATOM 1016 O O . SER A 1 127 ? -2.258 14.847 9.370 1.00 93.81 127 SER A O 1
ATOM 1018 N N . LYS A 1 128 ? -4.063 14.291 10.610 1.00 93.62 128 LYS A N 1
ATOM 1019 C CA . LYS A 1 128 ? -3.378 14.380 11.911 1.00 93.62 128 LYS A CA 1
ATOM 1020 C C . LYS A 1 128 ? -2.299 13.306 12.051 1.00 93.62 128 LYS A C 1
ATOM 1022 O O . LYS A 1 128 ? -1.162 13.654 12.358 1.00 93.62 128 LYS 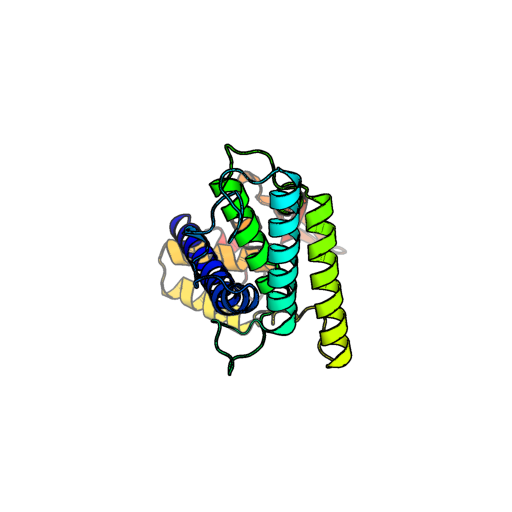A O 1
ATOM 1027 N N . LEU A 1 129 ? -2.619 12.048 11.727 1.00 93.12 129 LEU A N 1
ATOM 1028 C CA . LEU A 1 129 ? -1.651 10.941 11.716 1.00 93.12 129 LEU A CA 1
ATOM 1029 C C . LEU A 1 129 ? -0.428 11.287 10.849 1.00 93.12 129 LEU A C 1
ATOM 1031 O O . LEU A 1 129 ? 0.713 11.227 11.302 1.00 93.12 129 LEU A O 1
ATOM 1035 N N . ARG A 1 130 ? -0.659 11.746 9.612 1.00 91.12 130 ARG A N 1
ATOM 1036 C CA . ARG A 1 130 ? 0.413 12.175 8.695 1.00 91.12 130 ARG A CA 1
ATOM 1037 C C . ARG A 1 130 ? 1.210 13.372 9.214 1.00 91.12 130 ARG A C 1
ATOM 1039 O O . ARG A 1 130 ? 2.394 13.488 8.913 1.00 91.12 130 ARG A O 1
ATOM 1046 N N . GLY A 1 131 ? 0.567 14.305 9.914 1.00 90.44 131 GLY A N 1
ATOM 1047 C CA . GLY A 1 131 ? 1.243 15.441 10.545 1.00 90.44 131 GLY A CA 1
ATOM 1048 C C . GLY A 1 131 ? 2.226 14.979 11.618 1.00 90.44 131 GLY A C 1
ATOM 1049 O O . GLY A 1 131 ? 3.381 15.393 11.612 1.00 90.44 131 GLY A O 1
ATOM 1050 N N . LYS A 1 132 ? 1.806 14.031 12.459 1.00 89.94 132 LYS A N 1
ATOM 1051 C CA . LYS A 1 132 ? 2.621 13.494 13.552 1.00 89.94 132 LYS A CA 1
ATOM 1052 C C . LYS A 1 132 ? 3.833 12.698 13.083 1.00 89.94 132 LYS A C 1
ATOM 1054 O O . LYS A 1 132 ? 4.931 12.909 13.590 1.00 89.94 132 LYS A O 1
ATOM 1059 N N . TYR A 1 133 ? 3.675 11.862 12.059 1.00 88.75 133 TYR A N 1
ATOM 1060 C CA . TYR A 1 133 ? 4.821 11.199 11.427 1.00 88.75 133 TYR A CA 1
ATOM 1061 C C . TYR A 1 133 ? 5.812 12.201 10.824 1.00 88.75 133 TYR A C 1
ATOM 1063 O O . TYR A 1 133 ? 7.018 12.036 10.977 1.00 88.75 133 TYR A O 1
ATOM 1071 N N . ARG A 1 134 ? 5.325 13.278 10.192 1.00 87.25 134 ARG A N 1
ATOM 1072 C CA . ARG A 1 134 ? 6.190 14.350 9.675 1.00 87.25 134 ARG A CA 1
ATOM 1073 C C . ARG A 1 134 ? 6.960 15.061 10.784 1.00 87.25 134 ARG A C 1
ATOM 1075 O O . ARG A 1 134 ? 8.150 15.307 10.619 1.00 87.25 134 ARG A O 1
ATOM 1082 N N . GLU A 1 135 ? 6.306 15.377 11.898 1.00 89.00 135 GLU A N 1
ATOM 1083 C CA . GLU A 1 135 ? 6.951 15.964 13.081 1.00 89.00 135 GLU A CA 1
ATOM 1084 C C . GLU A 1 135 ? 8.038 15.035 13.644 1.00 89.00 135 GLU A C 1
ATOM 1086 O O . GLU A 1 135 ? 9.167 15.475 13.854 1.00 89.00 135 GLU A O 1
ATOM 1091 N N . ALA A 1 136 ? 7.736 13.744 13.809 1.00 86.19 136 ALA A N 1
ATOM 1092 C CA . ALA A 1 136 ? 8.684 12.752 14.316 1.00 86.19 136 ALA A CA 1
ATOM 1093 C C . ALA A 1 136 ? 9.883 12.531 13.374 1.00 86.19 136 ALA A C 1
ATOM 1095 O O . ALA A 1 136 ? 11.028 12.454 13.827 1.00 86.19 136 ALA A O 1
ATOM 1096 N N . ASN A 1 137 ? 9.647 12.474 12.060 1.00 85.44 137 ASN A N 1
ATOM 1097 C CA . ASN A 1 137 ? 10.715 12.338 11.069 1.00 85.44 137 ASN A CA 1
ATOM 1098 C C . ASN A 1 137 ? 11.620 13.576 11.063 1.00 85.44 137 ASN A C 1
ATOM 1100 O O . ASN A 1 137 ? 12.838 13.435 11.102 1.00 85.44 137 ASN A O 1
ATOM 1104 N N . ARG A 1 138 ? 11.043 14.787 11.123 1.00 86.31 138 ARG A N 1
ATOM 1105 C CA . ARG A 1 138 ? 11.819 16.034 11.249 1.00 86.31 138 ARG A CA 1
ATOM 1106 C C . ARG A 1 138 ? 12.678 16.050 12.510 1.00 86.31 138 ARG A C 1
ATOM 1108 O O . ARG A 1 138 ? 13.854 16.377 12.423 1.00 86.31 138 ARG A O 1
ATOM 1115 N N . ALA A 1 139 ? 12.114 15.666 13.655 1.00 88.56 139 ALA A N 1
ATOM 1116 C CA . ALA A 1 139 ? 12.842 15.628 14.924 1.00 88.56 139 ALA A CA 1
ATOM 1117 C C . ALA A 1 139 ? 14.005 14.618 14.923 1.00 88.56 139 ALA A C 1
ATOM 1119 O O . ALA A 1 139 ? 14.990 14.819 15.622 1.00 88.56 139 ALA A O 1
ATOM 1120 N N . SER A 1 140 ? 13.904 13.551 14.126 1.00 84.44 140 SER A N 1
ATOM 1121 C CA . SER A 1 140 ? 14.941 12.519 13.988 1.00 84.44 140 SER A CA 1
ATOM 1122 C C . SER A 1 140 ? 15.880 12.729 12.792 1.00 84.44 140 SER A C 1
ATOM 1124 O O . SER A 1 140 ? 16.727 11.878 12.536 1.00 84.44 140 SER A O 1
ATOM 1126 N N . GLY A 1 141 ? 15.730 13.827 12.040 1.00 84.50 141 GLY A N 1
ATOM 1127 C CA . GLY A 1 141 ? 16.518 14.099 10.832 1.00 84.50 141 GLY A CA 1
ATOM 1128 C C . GLY A 1 141 ? 16.225 13.159 9.656 1.00 84.50 141 GLY A C 1
ATOM 1129 O O . GLY A 1 141 ? 16.955 13.167 8.669 1.00 84.50 141 GLY A O 1
ATOM 1130 N N . LYS A 1 142 ? 15.166 12.344 9.736 1.00 79.12 142 LYS A N 1
ATOM 1131 C CA . LYS A 1 142 ? 14.791 11.404 8.677 1.00 79.12 142 LYS A CA 1
ATOM 1132 C C . LYS A 1 142 ? 13.981 12.105 7.582 1.00 79.12 142 LYS A C 1
ATOM 1134 O O . LYS A 1 142 ? 13.116 12.935 7.890 1.00 79.12 142 LYS A O 1
ATOM 1139 N N . PRO A 1 143 ? 14.193 11.758 6.301 1.00 71.88 143 PRO A N 1
ATOM 1140 C CA . PRO A 1 143 ? 13.365 12.274 5.222 1.00 71.88 143 PRO A CA 1
ATOM 1141 C C . PRO A 1 143 ? 11.899 11.849 5.405 1.00 71.88 143 PRO A C 1
ATOM 1143 O O . PRO A 1 143 ? 11.577 10.817 5.994 1.00 71.88 143 PRO A O 1
ATOM 1146 N N . THR A 1 144 ? 10.970 12.676 4.919 1.00 66.69 144 THR A N 1
ATOM 1147 C CA . THR A 1 144 ? 9.524 12.376 5.003 1.00 66.69 144 THR A CA 1
ATOM 1148 C C . THR A 1 144 ? 9.132 11.210 4.093 1.00 66.69 144 THR A C 1
ATOM 1150 O O . THR A 1 144 ? 8.204 10.468 4.404 1.00 66.69 144 THR A O 1
ATOM 1153 N N . VAL A 1 145 ? 9.851 11.047 2.986 1.00 67.56 145 VAL A N 1
ATOM 1154 C CA . VAL A 1 145 ? 9.708 9.944 2.043 1.00 67.56 145 VAL A CA 1
ATOM 1155 C C . VAL A 1 145 ? 11.108 9.388 1.833 1.00 67.56 145 VAL A C 1
ATOM 1157 O O . VAL A 1 145 ? 11.991 10.118 1.391 1.00 67.56 145 VAL A O 1
ATOM 1160 N N . GLU A 1 146 ? 11.322 8.129 2.200 1.00 65.56 146 GLU A N 1
ATOM 1161 C CA . GLU A 1 146 ? 12.503 7.397 1.747 1.00 65.56 146 GLU A CA 1
ATOM 1162 C C . GLU A 1 146 ? 12.329 7.174 0.243 1.00 65.56 146 GLU A C 1
ATOM 1164 O O . GLU A 1 146 ? 11.317 6.614 -0.185 1.00 65.56 146 GLU A O 1
ATOM 1169 N N . GLY A 1 147 ? 13.265 7.679 -0.561 1.00 65.94 147 GLY A N 1
ATOM 1170 C CA . GLY A 1 147 ? 13.332 7.293 -1.964 1.00 65.94 147 GLY A CA 1
ATOM 1171 C C . GLY A 1 147 ? 13.596 5.793 -2.045 1.00 65.94 147 GLY A C 1
ATOM 1172 O O . GLY A 1 147 ? 14.373 5.264 -1.252 1.00 65.94 147 GLY A O 1
ATOM 1173 N N . ASN A 1 148 ? 12.941 5.110 -2.978 1.00 73.69 148 ASN A N 1
ATOM 1174 C CA . ASN A 1 148 ? 13.364 3.760 -3.315 1.00 73.69 148 ASN A CA 1
ATOM 1175 C C . ASN A 1 148 ? 14.678 3.864 -4.084 1.00 73.69 148 ASN A C 1
ATOM 1177 O O . ASN A 1 148 ? 14.809 4.703 -4.980 1.00 73.69 148 ASN A O 1
ATOM 1181 N N . GLU A 1 149 ? 15.632 3.009 -3.738 1.00 81.19 149 GLU A N 1
ATOM 1182 C CA . GLU A 1 149 ? 16.817 2.832 -4.560 1.00 81.19 149 GLU A CA 1
ATOM 1183 C C . GLU A 1 149 ? 16.379 2.321 -5.935 1.00 81.19 149 GLU A C 1
ATOM 1185 O O . GLU A 1 149 ? 15.535 1.428 -6.050 1.00 81.19 149 GLU A O 1
ATOM 1190 N N . SER A 1 150 ? 16.868 2.975 -6.984 1.00 81.31 150 SER A N 1
ATOM 1191 C CA . SER A 1 150 ? 16.576 2.563 -8.354 1.00 81.31 150 SER A CA 1
ATOM 1192 C C . SER A 1 150 ? 17.494 1.409 -8.726 1.00 81.31 150 SER A C 1
ATOM 1194 O O . SER A 1 150 ? 18.668 1.433 -8.366 1.00 81.31 150 SER A O 1
ATOM 1196 N N . SER A 1 151 ? 16.980 0.434 -9.478 1.00 87.06 151 SER A N 1
ATOM 1197 C CA . SER A 1 151 ? 17.815 -0.620 -10.059 1.00 87.06 151 SER A CA 1
ATOM 1198 C C . SER A 1 151 ? 18.946 0.004 -10.872 1.00 87.06 151 SER A C 1
ATOM 1200 O O . SER A 1 151 ? 18.700 0.897 -11.698 1.00 87.06 151 SER A O 1
ATOM 1202 N N . THR A 1 152 ? 20.162 -0.489 -10.682 1.00 92.06 152 THR A N 1
ATOM 1203 C CA . THR A 1 152 ? 21.307 -0.094 -11.496 1.00 92.06 152 THR A CA 1
ATOM 1204 C C . THR A 1 152 ? 21.141 -0.596 -12.933 1.00 92.06 152 THR A C 1
ATOM 1206 O O . THR A 1 152 ? 20.226 -1.359 -13.252 1.00 92.06 152 THR A O 1
ATOM 1209 N N . ARG A 1 153 ? 21.998 -0.129 -13.846 1.00 91.69 153 ARG A N 1
ATOM 1210 C CA . ARG A 1 153 ? 22.055 -0.685 -15.207 1.00 91.69 153 ARG A CA 1
ATOM 1211 C C . ARG A 1 153 ? 22.452 -2.159 -15.182 1.00 91.69 153 ARG A C 1
ATOM 1213 O O . ARG A 1 153 ? 21.813 -2.964 -15.845 1.00 91.69 153 ARG A O 1
ATOM 1220 N N . GLU A 1 154 ? 23.443 -2.488 -14.363 1.00 94.50 154 GLU A N 1
ATOM 1221 C CA . GLU A 1 154 ? 23.928 -3.852 -14.187 1.00 94.50 154 GLU A CA 1
ATOM 1222 C C . GLU A 1 154 ? 22.801 -4.793 -13.729 1.00 94.50 154 GLU A C 1
ATOM 1224 O O . GLU A 1 154 ? 22.599 -5.837 -14.342 1.00 94.50 154 GLU A O 1
ATOM 1229 N N . ASP A 1 155 ? 21.981 -4.393 -12.748 1.00 94.06 155 ASP A N 1
ATOM 1230 C CA . ASP A 1 155 ? 20.823 -5.192 -12.309 1.00 94.06 155 ASP A CA 1
ATOM 1231 C C . ASP A 1 155 ? 19.871 -5.529 -13.467 1.00 94.06 155 ASP A C 1
ATOM 1233 O O . ASP A 1 155 ? 19.373 -6.651 -13.571 1.00 94.06 155 ASP A O 1
ATOM 1237 N N . ARG A 1 156 ? 19.614 -4.558 -14.356 1.00 92.25 156 ARG A N 1
ATOM 1238 C CA . ARG A 1 156 ? 18.740 -4.761 -15.520 1.00 92.25 156 ARG A CA 1
ATOM 1239 C C . ARG A 1 156 ? 19.372 -5.691 -16.545 1.00 92.25 156 ARG A C 1
ATOM 1241 O O . ARG A 1 156 ? 18.677 -6.558 -17.065 1.00 92.25 156 ARG A O 1
ATOM 1248 N N . GLU A 1 157 ? 20.667 -5.545 -16.808 1.00 94.06 157 GLU A N 1
ATOM 1249 C CA . GLU A 1 157 ? 21.402 -6.414 -17.730 1.00 94.06 157 GLU A CA 1
ATOM 1250 C C . GLU A 1 157 ? 21.421 -7.866 -17.234 1.00 94.06 157 GLU A C 1
ATOM 1252 O O . GLU A 1 157 ? 21.150 -8.779 -18.016 1.00 94.06 157 GLU A O 1
ATOM 1257 N N . TRP A 1 158 ? 21.645 -8.095 -15.935 1.00 96.19 158 TRP A N 1
ATOM 1258 C CA . TRP A 1 158 ? 21.577 -9.431 -15.335 1.00 96.19 158 TRP A CA 1
ATOM 1259 C C . TRP A 1 158 ? 20.182 -10.047 -15.449 1.00 96.19 158 TRP A C 1
ATOM 1261 O O . TRP A 1 158 ? 20.054 -11.206 -15.847 1.00 96.19 158 TRP A O 1
ATOM 1271 N N . LEU A 1 159 ? 19.131 -9.278 -15.144 1.00 95.44 159 LEU A N 1
ATOM 1272 C CA . LEU A 1 159 ? 17.749 -9.745 -15.274 1.00 95.44 159 LEU A CA 1
ATOM 1273 C C . LEU A 1 159 ? 17.398 -10.073 -16.727 1.00 95.44 159 LEU A C 1
ATOM 1275 O O . LEU A 1 159 ? 16.849 -11.142 -16.991 1.00 95.44 159 LEU A O 1
ATOM 1279 N N . ALA A 1 160 ? 17.744 -9.193 -17.667 1.00 94.88 160 ALA A N 1
ATOM 1280 C CA . ALA A 1 160 ? 17.478 -9.401 -19.083 1.00 94.88 160 ALA A CA 1
ATOM 1281 C C . ALA A 1 160 ? 18.221 -10.627 -19.626 1.00 94.88 160 ALA A C 1
ATOM 1283 O O . ALA A 1 160 ? 17.625 -11.466 -20.300 1.00 94.88 160 ALA A O 1
ATOM 1284 N N . THR A 1 161 ? 19.494 -10.785 -19.259 1.00 96.06 161 THR A N 1
ATOM 1285 C CA . THR A 1 161 ? 20.298 -11.960 -19.621 1.00 96.06 161 THR A CA 1
ATOM 1286 C C . THR A 1 161 ? 19.678 -13.244 -19.073 1.00 96.06 161 THR A C 1
ATOM 1288 O O . THR A 1 161 ? 19.546 -14.224 -19.803 1.00 96.06 161 THR A O 1
ATOM 1291 N N . GLY A 1 162 ? 19.232 -13.230 -17.813 1.00 96.31 162 GLY A N 1
ATOM 1292 C CA . GLY A 1 162 ? 18.529 -14.359 -17.207 1.00 96.31 162 GLY A CA 1
ATOM 1293 C C . GLY A 1 162 ? 17.245 -14.727 -17.953 1.00 96.31 162 GLY A C 1
ATOM 1294 O O . GLY A 1 162 ? 17.007 -15.906 -18.197 1.00 96.31 162 GLY A O 1
ATOM 1295 N N . CYS A 1 163 ? 16.454 -13.733 -18.375 1.00 95.62 163 CYS A N 1
ATOM 1296 C CA . CYS A 1 163 ? 15.230 -13.970 -19.144 1.00 95.62 163 CYS A CA 1
ATOM 1297 C C . CYS A 1 163 ? 15.517 -14.636 -20.494 1.00 95.62 163 CYS A C 1
ATOM 1299 O O . CYS A 1 163 ? 14.840 -15.598 -20.858 1.00 95.62 163 CYS A O 1
ATOM 1301 N N . LEU A 1 164 ? 16.540 -14.150 -21.206 1.00 92.94 164 LEU A N 1
ATOM 1302 C CA . LEU A 1 164 ? 16.952 -14.694 -22.501 1.00 92.94 164 LEU A CA 1
ATOM 1303 C C . LEU A 1 164 ? 17.525 -16.108 -22.391 1.00 92.94 164 LEU A C 1
ATOM 1305 O O . LEU A 1 164 ? 17.273 -16.930 -23.268 1.00 92.94 164 LEU A O 1
ATOM 1309 N N . TRP A 1 165 ? 18.289 -16.404 -21.337 1.00 96.44 165 TRP A N 1
ATOM 1310 C CA . TRP A 1 165 ? 18.819 -17.750 -21.108 1.00 96.44 165 TRP A CA 1
ATOM 1311 C C . TRP A 1 165 ? 17.749 -18.764 -20.724 1.00 96.44 165 TRP A C 1
ATOM 1313 O O . TRP A 1 165 ? 17.865 -19.920 -21.122 1.00 96.44 165 TRP A O 1
ATOM 1323 N N . ASP A 1 166 ? 16.735 -18.354 -19.962 1.00 96.69 166 ASP A N 1
ATOM 1324 C CA . ASP A 1 166 ? 15.600 -19.220 -19.641 1.00 96.69 166 ASP A CA 1
ATOM 1325 C C . ASP A 1 166 ? 14.783 -19.557 -20.899 1.00 96.69 166 ASP A C 1
ATOM 1327 O O . ASP A 1 166 ? 14.451 -20.718 -21.134 1.00 96.69 166 ASP A O 1
ATOM 1331 N N . GLY A 1 167 ? 14.523 -18.553 -21.746 1.00 92.88 167 GLY A N 1
ATOM 1332 C CA . GLY A 1 167 ? 13.908 -18.740 -23.061 1.00 92.88 167 GLY A CA 1
ATOM 1333 C C . GLY A 1 167 ? 12.444 -19.195 -23.038 1.00 92.88 167 GLY A C 1
ATOM 1334 O O . GLY A 1 167 ? 11.932 -19.621 -24.076 1.00 92.88 167 GLY A O 1
ATOM 1335 N N . SER A 1 168 ? 11.765 -19.132 -21.888 1.00 95.62 168 SER A N 1
ATOM 1336 C CA . SER A 1 168 ? 10.326 -19.377 -21.805 1.00 95.62 168 SER A CA 1
ATOM 1337 C C . SER A 1 168 ? 9.514 -18.182 -22.312 1.00 95.62 168 SER A C 1
ATOM 1339 O O . SER A 1 168 ? 9.995 -17.050 -22.409 1.00 95.62 168 SER A O 1
ATOM 1341 N N . VAL A 1 169 ? 8.244 -18.431 -22.635 1.00 93.88 169 VAL A N 1
ATOM 1342 C CA . VAL A 1 169 ? 7.311 -17.362 -23.025 1.00 93.88 169 VAL A CA 1
ATOM 1343 C C . VAL A 1 169 ? 7.113 -16.400 -21.853 1.00 93.88 169 VAL A C 1
ATOM 1345 O O . VAL A 1 169 ? 7.108 -15.185 -22.027 1.00 93.88 169 VAL A O 1
ATOM 1348 N N . GLU A 1 170 ? 7.017 -16.937 -20.638 1.00 93.81 170 GLU A N 1
ATOM 1349 C CA . GLU A 1 170 ? 6.831 -16.168 -19.416 1.00 93.81 170 GLU A CA 1
ATOM 1350 C C . GLU A 1 170 ? 8.006 -15.223 -19.132 1.00 93.81 170 GLU A C 1
ATOM 1352 O O . GLU A 1 170 ? 7.790 -14.087 -18.700 1.00 93.81 170 GLU A O 1
ATOM 1357 N N . THR A 1 171 ? 9.250 -15.652 -19.369 1.00 93.81 171 THR A N 1
ATOM 1358 C CA . THR A 1 171 ? 10.412 -14.774 -19.181 1.00 93.81 171 THR A CA 1
ATOM 1359 C C . THR A 1 171 ? 10.586 -13.771 -20.313 1.00 93.81 171 THR A C 1
ATOM 1361 O O . THR A 1 171 ? 11.058 -12.666 -20.046 1.00 93.81 171 THR A O 1
ATOM 1364 N N . ALA A 1 172 ? 10.148 -14.081 -21.536 1.00 93.44 172 ALA A N 1
ATOM 1365 C CA . ALA A 1 172 ? 10.078 -13.103 -22.622 1.00 93.44 172 ALA A CA 1
ATOM 1366 C C . ALA A 1 172 ? 9.074 -11.977 -22.302 1.00 93.44 172 ALA A C 1
ATOM 1368 O O . ALA A 1 172 ? 9.416 -10.795 -22.377 1.00 93.44 172 ALA A O 1
ATOM 1369 N N . GLU A 1 173 ? 7.872 -12.324 -21.824 1.00 92.50 173 GLU A N 1
ATOM 1370 C CA . GLU A 1 173 ? 6.885 -11.345 -21.345 1.00 92.50 173 GLU A CA 1
ATOM 1371 C C . GLU A 1 173 ? 7.436 -10.498 -20.187 1.00 92.50 173 GLU A C 1
ATOM 1373 O O . GLU A 1 173 ? 7.213 -9.285 -20.119 1.00 92.50 173 GLU A O 1
ATOM 1378 N N . PHE A 1 174 ? 8.179 -11.120 -19.267 1.00 93.44 174 PHE A N 1
ATOM 1379 C CA . PHE A 1 174 ? 8.801 -10.411 -18.153 1.00 93.44 174 PHE A CA 1
ATOM 1380 C C . PHE A 1 174 ? 9.914 -9.457 -18.612 1.00 93.44 174 PHE A C 1
ATOM 1382 O O . PHE A 1 174 ? 9.979 -8.331 -18.116 1.00 93.44 174 PHE A O 1
ATOM 1389 N N . LEU A 1 175 ? 10.740 -9.852 -19.586 1.00 94.38 175 LEU A N 1
ATOM 1390 C CA . LEU A 1 175 ? 11.733 -8.974 -20.212 1.00 94.38 175 LEU A CA 1
ATOM 1391 C C . LEU A 1 175 ? 11.063 -7.748 -20.842 1.00 94.38 175 LEU A C 1
ATOM 1393 O O . LEU A 1 175 ? 11.488 -6.616 -20.595 1.00 94.38 175 LEU A O 1
ATOM 1397 N N . HIS A 1 176 ? 9.975 -7.953 -21.587 1.00 94.00 176 HIS A N 1
ATOM 1398 C CA . HIS A 1 176 ? 9.210 -6.848 -22.157 1.00 94.00 176 HIS A CA 1
ATOM 1399 C C . HIS A 1 176 ? 8.656 -5.915 -21.078 1.00 94.00 176 HIS A C 1
ATOM 1401 O O . HIS A 1 176 ? 8.770 -4.690 -21.183 1.00 94.00 176 HIS A O 1
ATOM 1407 N N . LEU A 1 177 ? 8.114 -6.471 -19.992 1.00 93.44 177 LEU A N 1
ATOM 140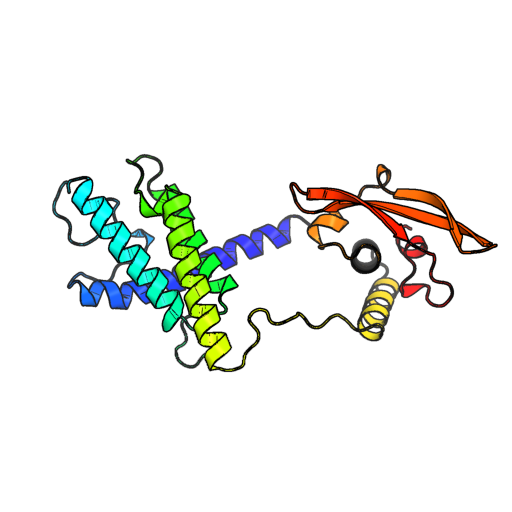8 C CA . LEU A 1 177 ? 7.623 -5.692 -18.859 1.00 93.44 177 LEU A CA 1
ATOM 1409 C C . LEU A 1 177 ? 8.737 -4.856 -18.206 1.00 93.44 177 LEU A C 1
ATOM 1411 O O . LEU A 1 177 ? 8.499 -3.692 -17.870 1.00 93.44 177 LEU A O 1
ATOM 1415 N N . LEU A 1 178 ? 9.938 -5.418 -18.031 1.00 92.56 178 LEU A N 1
ATOM 1416 C CA . LEU A 1 178 ? 11.099 -4.713 -17.478 1.00 92.56 178 LEU A CA 1
ATOM 1417 C C . LEU A 1 178 ? 11.501 -3.527 -18.359 1.00 92.56 178 LEU A C 1
ATOM 1419 O O . LEU A 1 178 ? 11.571 -2.397 -17.864 1.00 92.56 178 LEU A O 1
ATOM 1423 N N . ASN A 1 179 ? 11.683 -3.763 -19.661 1.00 93.88 179 ASN A N 1
ATOM 1424 C CA . ASN A 1 179 ? 12.071 -2.719 -20.610 1.00 93.88 179 ASN A CA 1
ATOM 1425 C C . ASN A 1 179 ? 10.987 -1.640 -20.709 1.00 93.88 179 ASN A C 1
ATOM 1427 O O . ASN A 1 179 ? 11.289 -0.451 -20.632 1.00 93.88 179 ASN A O 1
ATOM 1431 N N . THR A 1 180 ? 9.712 -2.023 -20.754 1.00 93.50 180 THR A N 1
ATOM 1432 C CA . THR A 1 180 ? 8.595 -1.067 -20.771 1.00 93.50 180 THR A CA 1
ATOM 1433 C C . THR A 1 180 ? 8.530 -0.229 -19.495 1.00 93.50 180 THR A C 1
ATOM 1435 O O . THR A 1 180 ? 8.359 0.987 -19.559 1.00 93.50 180 THR A O 1
ATOM 1438 N N . THR A 1 181 ? 8.713 -0.842 -18.322 1.00 92.50 181 THR A N 1
ATOM 1439 C CA . THR A 1 181 ? 8.740 -0.128 -17.032 1.00 92.50 181 THR A CA 1
ATOM 1440 C C . THR A 1 181 ? 9.842 0.929 -17.014 1.00 92.50 181 THR A C 1
ATOM 1442 O O . THR A 1 181 ? 9.592 2.068 -16.611 1.00 92.50 181 THR A O 1
ATOM 1445 N N . TYR A 1 182 ? 11.037 0.559 -17.480 1.00 91.75 182 TYR A N 1
ATOM 1446 C CA . TYR A 1 182 ? 12.194 1.444 -17.558 1.00 91.75 182 TYR A CA 1
ATOM 1447 C C . TYR A 1 182 ? 11.945 2.614 -18.521 1.00 91.75 182 TYR A C 1
ATOM 1449 O O . TYR A 1 182 ? 11.953 3.774 -18.104 1.00 91.75 182 TYR A O 1
ATOM 1457 N N . HIS A 1 183 ? 11.628 2.308 -19.780 1.00 92.12 183 HIS A N 1
ATOM 1458 C CA . HIS A 1 183 ? 11.454 3.289 -20.854 1.00 92.12 183 HIS A CA 1
ATOM 1459 C C . HIS A 1 183 ? 10.275 4.232 -20.640 1.00 92.12 183 HIS A C 1
ATOM 1461 O O . HIS A 1 183 ? 10.378 5.438 -20.857 1.00 92.12 183 HIS A O 1
ATOM 1467 N N . CYS A 1 184 ? 9.146 3.712 -20.161 1.00 92.25 184 CYS A N 1
ATOM 1468 C CA . CYS A 1 184 ? 7.963 4.529 -19.916 1.00 92.25 184 CYS A CA 1
ATOM 1469 C C . CYS A 1 184 ? 8.009 5.264 -18.571 1.00 92.25 184 CYS A C 1
ATOM 1471 O O . CYS A 1 184 ? 7.135 6.101 -18.298 1.00 92.25 184 CYS A O 1
ATOM 1473 N N . SER A 1 185 ? 8.977 4.933 -17.702 1.00 88.94 185 SER A N 1
ATOM 1474 C CA . SER A 1 185 ? 8.961 5.324 -16.285 1.00 88.94 185 SER A CA 1
ATOM 1475 C C . SER A 1 185 ? 7.574 5.076 -15.677 1.00 88.94 185 SER A C 1
ATOM 1477 O O . SER A 1 185 ? 6.982 5.934 -15.017 1.00 88.94 185 SER A O 1
ATOM 1479 N N . GLY A 1 186 ? 6.975 3.944 -16.046 1.00 84.75 186 GLY A N 1
ATOM 1480 C CA . GLY A 1 186 ? 5.600 3.588 -15.722 1.00 84.75 186 GLY A CA 1
ATOM 1481 C C . GLY A 1 186 ? 5.548 2.703 -14.491 1.00 84.75 186 GLY A C 1
ATOM 1482 O O . GLY A 1 186 ? 6.475 1.953 -14.204 1.00 84.75 186 GLY A O 1
ATOM 1483 N N . ARG A 1 187 ? 4.451 2.756 -13.738 1.00 86.50 187 ARG A N 1
ATOM 1484 C CA . ARG A 1 187 ? 4.206 1.731 -12.714 1.00 86.50 187 ARG A CA 1
ATOM 1485 C C . ARG A 1 187 ? 3.945 0.401 -13.410 1.00 86.50 187 ARG A C 1
ATOM 1487 O O . ARG A 1 187 ? 3.300 0.396 -14.451 1.00 86.50 187 ARG A O 1
ATOM 1494 N N . GLY A 1 188 ? 4.317 -0.723 -12.795 1.00 88.75 188 GLY A N 1
ATOM 1495 C CA . GLY A 1 188 ? 4.021 -2.058 -13.343 1.00 88.75 188 GLY A CA 1
ATOM 1496 C C . GLY A 1 188 ? 2.546 -2.238 -13.747 1.00 88.75 188 GLY A C 1
ATOM 1497 O O . GLY A 1 188 ? 2.243 -2.823 -14.780 1.00 88.75 188 GLY A O 1
ATOM 1498 N N . SER A 1 189 ? 1.615 -1.653 -12.984 1.00 88.56 189 SER A N 1
ATOM 1499 C CA . SER A 1 189 ? 0.179 -1.651 -13.307 1.00 88.56 189 SER A CA 1
ATOM 1500 C C . SER A 1 189 ? -0.214 -0.769 -14.497 1.00 88.56 189 SER A C 1
ATOM 1502 O O . SER A 1 189 ? -1.263 -0.992 -15.075 1.00 88.56 189 SER A O 1
ATOM 1504 N N . GLU A 1 190 ? 0.557 0.274 -14.804 1.00 91.94 190 GLU A N 1
ATOM 1505 C CA . GLU A 1 190 ? 0.329 1.140 -15.970 1.00 91.94 190 GLU A CA 1
ATOM 1506 C C . GLU A 1 190 ? 0.858 0.455 -17.229 1.00 91.94 190 GLU A C 1
ATOM 1508 O O . GLU A 1 190 ? 0.147 0.353 -18.220 1.00 91.94 190 GLU A O 1
ATOM 1513 N N . VAL A 1 191 ? 2.082 -0.077 -17.166 1.00 92.19 191 VAL A N 1
ATOM 1514 C CA . VAL A 1 191 ? 2.739 -0.668 -18.338 1.00 92.19 191 VAL A CA 1
ATOM 1515 C C . VAL A 1 191 ? 2.155 -2.017 -18.751 1.00 92.19 191 VAL A C 1
ATOM 1517 O O . VAL A 1 191 ? 2.117 -2.325 -19.932 1.00 92.19 191 VAL A O 1
ATOM 1520 N N . SER A 1 192 ? 1.632 -2.799 -17.805 1.00 89.56 192 SER A N 1
ATOM 1521 C CA . SER A 1 192 ? 0.971 -4.082 -18.105 1.00 89.56 192 SER A CA 1
ATOM 1522 C C . SER A 1 192 ? -0.388 -3.939 -18.795 1.00 89.56 192 SER A C 1
ATOM 1524 O O . SER A 1 192 ? -0.962 -4.942 -19.212 1.00 89.56 192 SER A O 1
ATOM 1526 N N . LEU A 1 193 ? -0.925 -2.719 -18.887 1.00 90.25 193 LEU A N 1
ATOM 1527 C CA . LEU A 1 193 ? -2.185 -2.429 -19.575 1.00 90.25 193 LEU A CA 1
ATOM 1528 C C . LEU A 1 193 ? -1.981 -1.901 -20.997 1.00 90.25 193 LEU A C 1
ATOM 1530 O O . LEU A 1 193 ? -2.973 -1.709 -21.697 1.00 90.25 193 LEU A O 1
ATOM 1534 N N . ILE A 1 194 ? -0.732 -1.665 -21.404 1.00 91.62 194 ILE A N 1
ATOM 1535 C CA . ILE A 1 194 ? -0.391 -1.202 -22.749 1.00 91.62 194 ILE A CA 1
ATOM 1536 C C . ILE A 1 194 ? -0.723 -2.315 -23.735 1.00 91.62 194 ILE A C 1
ATOM 1538 O O . ILE A 1 194 ? -0.346 -3.474 -23.544 1.00 91.62 194 ILE A O 1
ATOM 1542 N N . LYS A 1 195 ? -1.443 -1.959 -24.791 1.00 92.06 195 LYS A N 1
ATOM 1543 C CA . LYS A 1 195 ? -1.827 -2.873 -25.858 1.00 92.06 195 LYS A CA 1
ATOM 1544 C C . LYS A 1 195 ? -1.023 -2.589 -27.125 1.00 92.06 195 LYS A C 1
ATOM 1546 O O . LYS A 1 195 ? -0.505 -1.488 -27.292 1.00 92.06 195 LYS A O 1
ATOM 1551 N N . PRO A 1 196 ? -1.007 -3.526 -28.088 1.00 91.94 196 PRO A N 1
ATOM 1552 C CA . PRO A 1 196 ? -0.379 -3.288 -29.386 1.00 91.94 196 PRO A CA 1
ATOM 1553 C C . PRO A 1 196 ? -0.908 -2.042 -30.119 1.00 91.94 196 PRO A C 1
ATOM 1555 O O . PRO A 1 196 ? -0.142 -1.370 -30.796 1.00 91.94 196 PRO A O 1
ATOM 1558 N N . GLU A 1 197 ? -2.195 -1.708 -29.962 1.00 94.19 197 GLU A N 1
ATOM 1559 C CA . GLU A 1 197 ? -2.819 -0.508 -30.553 1.00 94.19 197 GLU A CA 1
ATOM 1560 C C . GLU A 1 197 ? -2.284 0.818 -29.980 1.00 94.19 197 GLU A C 1
ATOM 1562 O O . GLU A 1 197 ? -2.368 1.851 -30.646 1.00 94.19 197 GLU A O 1
ATOM 1567 N N . ASP A 1 198 ? -1.674 0.778 -28.793 1.00 93.69 198 ASP A N 1
ATOM 1568 C CA . ASP A 1 198 ? -1.091 1.936 -28.111 1.00 93.69 198 ASP A CA 1
ATOM 1569 C C . ASP A 1 198 ? 0.376 2.177 -28.519 1.00 93.69 198 ASP A C 1
ATOM 1571 O O . ASP A 1 198 ? 0.990 3.160 -28.096 1.00 93.69 198 ASP A O 1
ATOM 1575 N N . ILE A 1 199 ? 0.955 1.288 -29.337 1.00 94.56 199 ILE A N 1
ATOM 1576 C CA . ILE A 1 199 ? 2.353 1.319 -29.775 1.00 94.56 199 ILE A CA 1
ATOM 1577 C C . ILE A 1 199 ? 2.396 1.670 -31.261 1.00 94.56 199 ILE A C 1
ATOM 1579 O O . ILE A 1 199 ? 1.820 0.986 -32.106 1.00 94.56 199 ILE A O 1
ATOM 1583 N N . ARG A 1 200 ? 3.124 2.731 -31.611 1.00 95.12 200 ARG A N 1
ATOM 1584 C CA . ARG A 1 200 ? 3.297 3.155 -33.005 1.00 95.12 200 ARG A CA 1
ATOM 1585 C C . ARG A 1 200 ? 4.719 3.598 -33.295 1.00 95.12 200 ARG A C 1
ATOM 1587 O O . ARG A 1 200 ? 5.384 4.177 -32.444 1.00 95.12 200 ARG A O 1
ATOM 1594 N N . ALA A 1 201 ? 5.167 3.372 -34.523 1.00 94.06 201 ALA A N 1
ATOM 1595 C CA . ALA A 1 201 ? 6.390 3.982 -35.022 1.00 94.06 201 ALA A CA 1
ATOM 1596 C C . ALA A 1 201 ? 6.101 5.428 -35.450 1.00 94.06 201 ALA A C 1
ATOM 1598 O O . ALA A 1 201 ? 5.117 5.686 -36.145 1.00 94.06 201 ALA A O 1
ATOM 1599 N N . VAL A 1 202 ? 6.952 6.367 -35.044 1.00 94.62 202 VAL A N 1
ATOM 1600 C CA . VAL A 1 202 ? 6.863 7.779 -35.437 1.00 94.62 202 VAL A CA 1
ATOM 1601 C C . VAL A 1 202 ? 8.232 8.300 -35.849 1.00 94.62 202 VAL A C 1
ATOM 1603 O O . VAL A 1 202 ? 9.263 7.794 -35.411 1.00 94.62 202 VAL A O 1
ATOM 1606 N N . GLU A 1 203 ? 8.247 9.325 -36.692 1.00 94.56 203 GLU A N 1
ATOM 1607 C CA . GLU A 1 203 ? 9.469 10.063 -36.994 1.00 94.56 203 GLU A CA 1
ATOM 1608 C C . GLU A 1 203 ? 9.711 11.132 -35.927 1.00 94.56 203 GLU A C 1
ATOM 1610 O O . GLU A 1 203 ? 8.827 11.932 -35.613 1.00 94.56 203 GLU A O 1
ATOM 1615 N N . ALA A 1 204 ? 10.920 11.151 -35.376 1.00 91.44 204 ALA A N 1
ATOM 1616 C CA . ALA A 1 204 ? 11.393 12.184 -34.472 1.00 91.44 204 ALA A CA 1
ATOM 1617 C C . ALA A 1 204 ? 12.647 12.841 -35.048 1.00 91.44 204 ALA A C 1
ATOM 1619 O O . ALA A 1 204 ? 13.586 12.166 -35.472 1.00 91.44 204 ALA A O 1
ATOM 1620 N N . SER A 1 205 ? 12.661 14.171 -35.042 1.00 90.12 205 SER A N 1
ATOM 1621 C CA . SER A 1 205 ? 13.818 14.958 -35.462 1.00 90.12 205 SER A CA 1
ATOM 1622 C C . SER A 1 205 ? 14.615 15.395 -34.240 1.00 90.12 205 SER A C 1
ATOM 1624 O O . SER A 1 205 ? 14.085 16.090 -33.373 1.00 90.12 205 SER A O 1
ATOM 1626 N N . GLU A 1 206 ? 15.898 15.047 -34.195 1.00 84.25 206 GLU A N 1
ATOM 1627 C CA . GLU A 1 206 ? 16.842 15.552 -33.197 1.00 84.25 206 GLU A CA 1
ATOM 1628 C C . GLU A 1 206 ? 17.973 16.293 -33.926 1.00 84.25 206 GLU A C 1
ATOM 1630 O O . GLU A 1 206 ? 18.861 15.705 -34.555 1.00 84.25 206 GLU A O 1
ATOM 1635 N N . GLY A 1 207 ? 17.897 17.626 -33.908 1.00 87.38 207 GLY A N 1
ATOM 1636 C CA . GLY A 1 207 ? 18.778 18.485 -34.698 1.00 87.38 207 GLY A CA 1
ATOM 1637 C C . GLY A 1 207 ? 18.544 18.315 -36.202 1.00 87.38 207 GLY A C 1
ATOM 1638 O O . GLY A 1 207 ? 17.460 18.608 -36.698 1.00 87.38 207 GLY A O 1
ATOM 1639 N N . ILE A 1 208 ? 19.577 17.865 -36.923 1.00 90.25 208 ILE A N 1
ATOM 1640 C CA . ILE A 1 208 ? 19.537 17.630 -38.380 1.00 90.25 208 ILE A CA 1
ATOM 1641 C C . ILE A 1 208 ? 19.228 16.175 -38.759 1.00 90.25 208 ILE A C 1
ATOM 1643 O O . ILE A 1 208 ? 19.161 15.858 -39.944 1.00 90.25 208 ILE A O 1
ATOM 1647 N N . HIS A 1 209 ? 19.082 15.284 -37.778 1.00 86.50 209 HIS A N 1
ATOM 1648 C CA . HIS A 1 209 ? 18.858 13.862 -38.014 1.00 86.50 209 HIS A CA 1
ATOM 1649 C C . HIS A 1 209 ? 17.388 13.508 -37.791 1.00 86.50 209 HIS A C 1
ATOM 1651 O O . HIS A 1 209 ? 16.767 13.980 -36.837 1.00 86.50 209 HIS A O 1
ATOM 1657 N N . GLN A 1 210 ? 16.857 12.655 -38.665 1.00 89.62 210 GLN A N 1
ATOM 1658 C CA . GLN A 1 210 ? 15.538 12.046 -38.523 1.00 89.62 210 GLN A CA 1
ATOM 1659 C C . GLN A 1 210 ? 15.699 10.600 -38.058 1.00 89.62 210 GLN A C 1
ATOM 1661 O O . GLN A 1 210 ? 16.502 9.846 -38.611 1.00 89.62 210 GLN A O 1
ATOM 1666 N N . TYR A 1 211 ? 14.933 10.227 -37.042 1.00 88.94 211 TYR A N 1
ATOM 1667 C CA . TYR A 1 211 ? 14.925 8.899 -36.449 1.00 88.94 211 TYR A CA 1
ATOM 1668 C C . TYR A 1 211 ? 13.523 8.313 -36.519 1.00 88.94 211 TYR A C 1
ATOM 1670 O O . TYR A 1 211 ? 12.552 8.995 -36.204 1.00 88.94 211 TYR A O 1
ATOM 1678 N N . HIS A 1 212 ? 13.422 7.031 -36.862 1.00 90.94 212 HIS A N 1
ATOM 1679 C CA . HIS A 1 212 ? 12.213 6.264 -36.592 1.00 90.94 212 HIS A CA 1
ATOM 1680 C C . HIS A 1 212 ? 12.296 5.745 -35.163 1.00 90.94 212 HIS A C 1
ATOM 1682 O O . HIS A 1 212 ? 13.189 4.970 -34.826 1.00 90.94 212 HIS A O 1
ATOM 1688 N N . ILE A 1 213 ? 11.383 6.212 -34.324 1.00 93.31 213 ILE A N 1
ATOM 1689 C CA . ILE A 1 213 ? 11.314 5.853 -32.914 1.00 93.31 213 ILE A CA 1
ATOM 1690 C C . ILE A 1 213 ? 9.990 5.160 -32.622 1.00 93.31 213 ILE A C 1
ATOM 1692 O O . ILE A 1 213 ? 9.025 5.280 -33.382 1.00 93.31 213 ILE A O 1
ATOM 1696 N N . ILE A 1 214 ? 9.927 4.464 -31.494 1.00 94.31 214 ILE A N 1
ATOM 1697 C CA . ILE A 1 214 ? 8.663 3.956 -30.975 1.00 94.31 214 ILE A CA 1
ATOM 1698 C C . ILE A 1 214 ? 8.024 5.051 -30.125 1.00 94.31 214 ILE A C 1
ATOM 1700 O O . ILE A 1 214 ? 8.687 5.726 -29.344 1.00 94.31 214 ILE A O 1
ATOM 1704 N N . GLN A 1 215 ? 6.719 5.228 -30.264 1.00 95.81 215 GLN A N 1
ATOM 1705 C CA . GLN A 1 215 ? 5.906 6.017 -29.361 1.00 95.81 215 GLN A CA 1
ATOM 1706 C C . GLN A 1 215 ? 4.847 5.116 -28.737 1.00 95.81 215 GLN A C 1
ATOM 1708 O O . GLN A 1 215 ? 4.125 4.420 -29.449 1.00 95.81 215 GLN A O 1
ATOM 1713 N N . VAL A 1 216 ? 4.762 5.157 -27.411 1.00 95.88 216 VAL A N 1
ATOM 1714 C CA . VAL A 1 216 ? 3.816 4.361 -26.628 1.00 95.88 216 VAL A CA 1
ATOM 1715 C C . VAL A 1 216 ? 2.867 5.288 -25.887 1.00 95.88 216 VAL A C 1
ATOM 1717 O O . VAL A 1 216 ? 3.314 6.214 -25.204 1.00 95.88 216 VAL A O 1
ATOM 1720 N N . GLU A 1 217 ? 1.565 5.058 -26.010 1.00 96.12 217 GLU A N 1
ATOM 1721 C CA . GLU A 1 217 ? 0.555 5.763 -25.228 1.00 96.12 217 GLU A CA 1
ATOM 1722 C C . GLU A 1 217 ? 0.324 5.048 -23.890 1.00 96.12 217 GLU A C 1
ATOM 1724 O O . GLU A 1 217 ? -0.010 3.869 -23.830 1.00 96.12 217 GLU A O 1
ATOM 1729 N N . VAL A 1 218 ? 0.542 5.762 -22.785 1.00 94.50 218 VAL A N 1
ATOM 1730 C CA . VAL A 1 218 ? 0.459 5.213 -21.429 1.00 94.50 218 VAL A CA 1
ATOM 1731 C C . VAL A 1 218 ? -0.614 5.947 -20.642 1.00 94.50 218 VAL A C 1
ATOM 1733 O O . VAL A 1 218 ? -0.529 7.157 -20.420 1.00 94.50 218 VAL A O 1
ATOM 1736 N N . GLN A 1 219 ? -1.596 5.200 -20.146 1.00 93.44 219 GLN A N 1
ATOM 1737 C CA . GLN A 1 219 ? -2.596 5.688 -19.202 1.00 93.44 219 GLN A CA 1
ATOM 1738 C C . GLN A 1 219 ? -1.973 5.805 -17.802 1.00 93.44 219 GLN A C 1
ATOM 1740 O O . GLN A 1 219 ? -1.719 4.806 -17.125 1.00 93.44 219 GLN A O 1
ATOM 1745 N N . ARG A 1 220 ? -1.698 7.034 -17.348 1.00 90.56 220 ARG A N 1
ATOM 1746 C CA . ARG A 1 220 ? -1.111 7.277 -16.020 1.00 90.56 220 ARG A CA 1
ATOM 1747 C C . ARG A 1 220 ? -2.163 7.053 -14.944 1.00 90.56 220 ARG A C 1
ATOM 1749 O O . ARG A 1 220 ? -3.140 7.787 -14.889 1.00 90.56 220 ARG A O 1
ATOM 1756 N N . GLN A 1 221 ? -1.941 6.102 -14.039 1.00 85.88 221 GLN A N 1
ATOM 1757 C CA . GLN A 1 221 ? -2.885 5.704 -12.985 1.00 85.88 221 GLN A CA 1
ATOM 1758 C C . GLN A 1 221 ? -4.302 5.375 -13.512 1.00 85.88 221 GLN A C 1
ATOM 1760 O O . GLN A 1 221 ? -4.590 5.464 -14.701 1.00 85.88 221 GLN A O 1
ATOM 1765 N N . LYS A 1 222 ? -5.214 4.970 -12.619 1.00 79.06 222 LYS A N 1
ATOM 1766 C CA . LYS A 1 222 ? -6.578 4.575 -13.012 1.00 79.06 222 LYS A CA 1
ATOM 1767 C C . LYS A 1 222 ? -7.373 5.715 -13.673 1.00 79.06 222 LYS A C 1
ATOM 1769 O O . LYS A 1 222 ? -8.163 5.444 -14.566 1.00 79.06 222 LYS A O 1
ATOM 1774 N N . ASP A 1 223 ? -7.128 6.956 -13.249 1.00 82.56 223 ASP A N 1
ATOM 1775 C CA . ASP A 1 223 ? -7.911 8.137 -13.646 1.00 82.56 223 ASP A CA 1
ATOM 1776 C C . ASP A 1 223 ? -7.026 9.325 -14.083 1.00 82.56 223 ASP A C 1
ATOM 1778 O O . ASP A 1 223 ? -7.454 10.478 -14.037 1.00 82.56 223 ASP A O 1
ATOM 1782 N N . GLY A 1 224 ? -5.752 9.090 -14.411 1.00 87.12 224 GLY A N 1
ATOM 1783 C CA . GLY A 1 224 ? -4.850 10.166 -14.833 1.00 87.12 224 GLY A CA 1
ATOM 1784 C C . GLY A 1 224 ? -4.873 10.418 -16.344 1.00 87.12 224 GLY A C 1
ATOM 1785 O O . GLY A 1 224 ? -5.762 9.945 -17.050 1.00 87.12 224 GLY A O 1
ATOM 1786 N N . PRO A 1 225 ? -3.932 11.217 -16.864 1.00 92.50 225 PRO A N 1
ATOM 1787 C CA . PRO A 1 225 ? -3.870 11.518 -18.290 1.00 92.50 225 PRO A CA 1
ATOM 1788 C C . PRO A 1 225 ? -3.278 10.358 -19.102 1.00 92.50 225 PRO A C 1
ATOM 1790 O O . PRO A 1 225 ? -2.400 9.633 -18.624 1.00 92.50 225 PRO A O 1
ATOM 1793 N N . LEU A 1 226 ? -3.698 10.257 -20.363 1.00 93.62 226 LEU A N 1
ATOM 1794 C CA . LEU A 1 226 ? -2.943 9.547 -21.393 1.00 93.62 226 LEU A CA 1
ATOM 1795 C C . LEU A 1 226 ? -1.689 10.356 -21.730 1.00 93.62 226 LEU A C 1
ATOM 1797 O O . LEU A 1 226 ? -1.750 11.576 -21.911 1.00 93.62 226 LEU A O 1
ATOM 1801 N N . GLN A 1 227 ? -0.545 9.686 -21.793 1.00 95.56 227 GLN A N 1
ATOM 1802 C CA . GLN A 1 227 ? 0.731 10.305 -22.112 1.00 95.56 227 GLN A CA 1
ATOM 1803 C C . GLN A 1 227 ? 1.436 9.521 -23.210 1.00 95.56 227 GLN A C 1
ATOM 1805 O O . GLN A 1 227 ? 1.681 8.330 -23.066 1.00 95.56 227 GLN A O 1
ATOM 1810 N N . ASN A 1 228 ? 1.835 10.218 -24.269 1.00 95.81 228 ASN A N 1
ATOM 1811 C CA . ASN A 1 228 ? 2.683 9.648 -25.305 1.00 95.81 228 ASN A CA 1
ATOM 1812 C C . ASN A 1 228 ? 4.155 9.703 -24.873 1.00 95.81 228 ASN A C 1
ATOM 1814 O O . ASN A 1 228 ? 4.688 10.789 -24.631 1.00 95.81 228 ASN A O 1
ATOM 1818 N N . ILE A 1 229 ? 4.811 8.547 -24.792 1.00 95.25 229 ILE A N 1
ATOM 1819 C CA . ILE A 1 229 ? 6.227 8.408 -24.449 1.00 95.25 229 ILE A CA 1
ATOM 1820 C C . ILE A 1 229 ? 7.015 8.020 -25.695 1.00 95.25 229 ILE A C 1
ATOM 1822 O O . ILE A 1 229 ? 6.710 7.018 -26.333 1.00 95.25 229 ILE A O 1
ATOM 1826 N N . ALA A 1 230 ? 8.026 8.818 -26.027 1.00 94.69 230 ALA A N 1
ATOM 1827 C CA . ALA A 1 230 ? 8.988 8.522 -27.079 1.00 94.69 230 ALA A CA 1
ATOM 1828 C C . ALA A 1 230 ? 10.077 7.579 -26.548 1.00 94.69 230 ALA A C 1
ATOM 1830 O O . ALA A 1 230 ? 10.706 7.875 -25.533 1.00 94.69 230 ALA A O 1
ATOM 1831 N N . ILE A 1 231 ? 10.304 6.473 -27.251 1.00 93.69 231 ILE A N 1
ATOM 1832 C CA . ILE A 1 231 ? 11.295 5.445 -26.945 1.00 93.69 231 ILE A CA 1
ATOM 1833 C C . ILE A 1 231 ? 12.268 5.360 -28.118 1.00 93.69 231 ILE A C 1
ATOM 1835 O O . ILE A 1 231 ? 11.907 4.966 -29.231 1.00 93.69 231 ILE A O 1
ATOM 1839 N N . TYR A 1 232 ? 13.512 5.741 -27.854 1.00 90.06 232 TYR A N 1
ATOM 1840 C CA . TYR A 1 232 ? 14.599 5.662 -28.820 1.00 90.06 232 TYR A CA 1
ATOM 1841 C C . TYR A 1 232 ? 15.239 4.275 -28.753 1.00 90.06 232 TYR A C 1
ATOM 1843 O O . TYR A 1 232 ? 15.427 3.721 -27.671 1.00 90.06 232 TYR A O 1
ATOM 1851 N N . THR A 1 233 ? 15.588 3.720 -29.912 1.00 84.56 233 THR A N 1
ATOM 1852 C CA . THR A 1 233 ? 16.296 2.436 -30.006 1.00 84.56 233 THR A CA 1
ATOM 1853 C C . THR A 1 233 ? 17.655 2.520 -29.316 1.00 84.56 233 THR A C 1
ATOM 1855 O O . THR A 1 233 ? 18.414 3.468 -29.557 1.00 84.56 233 THR A O 1
ATOM 1858 N N . HIS A 1 234 ? 17.996 1.513 -28.516 1.00 82.31 234 HIS A N 1
ATOM 1859 C CA . HIS A 1 234 ? 19.297 1.438 -27.864 1.00 82.31 234 HIS A CA 1
ATOM 1860 C C . HIS A 1 234 ? 20.342 0.918 -28.848 1.00 82.31 234 HIS A C 1
ATOM 1862 O O . HIS A 1 234 ? 20.318 -0.238 -29.257 1.00 82.31 234 HIS A O 1
ATOM 1868 N N . ARG A 1 235 ? 21.305 1.771 -29.211 1.00 73.50 235 ARG A N 1
ATOM 1869 C CA . ARG A 1 235 ? 22.387 1.389 -30.137 1.00 73.50 235 ARG A CA 1
ATOM 1870 C C . ARG A 1 235 ? 23.404 0.435 -29.516 1.00 73.50 235 ARG A C 1
ATOM 1872 O O . ARG A 1 235 ? 23.936 -0.419 -30.213 1.00 73.50 235 ARG A O 1
ATOM 1879 N N . ASP A 1 236 ? 23.633 0.572 -28.213 1.00 80.88 236 ASP A N 1
ATOM 1880 C CA . ASP A 1 236 ? 24.759 -0.069 -27.525 1.00 80.88 236 ASP A CA 1
ATOM 1881 C C . ASP A 1 236 ? 24.326 -1.178 -26.549 1.00 80.88 236 ASP A C 1
ATOM 1883 O O . ASP A 1 236 ? 25.131 -1.636 -25.740 1.00 80.88 236 ASP A O 1
ATOM 1887 N N . GLY A 1 237 ? 23.058 -1.605 -26.577 1.00 84.94 237 GLY A N 1
ATOM 1888 C CA . GLY A 1 237 ? 22.537 -2.557 -25.594 1.00 84.94 237 GLY A CA 1
ATOM 1889 C C . GLY A 1 237 ? 21.239 -3.230 -26.016 1.00 84.94 237 GLY A C 1
ATOM 1890 O O . GLY A 1 237 ? 20.161 -2.751 -25.685 1.00 84.94 237 GLY A O 1
ATOM 1891 N N . VAL A 1 238 ? 21.347 -4.388 -26.678 1.00 88.19 238 VAL A N 1
ATOM 1892 C CA . VAL A 1 238 ? 20.184 -5.201 -27.091 1.00 88.19 238 VAL A CA 1
ATOM 1893 C C . VAL A 1 238 ? 19.314 -5.638 -25.906 1.00 88.19 238 VAL A C 1
ATOM 1895 O O . VAL A 1 238 ? 18.106 -5.776 -26.041 1.00 88.19 238 VAL A O 1
ATOM 1898 N N . LEU A 1 239 ? 19.921 -5.807 -24.727 1.00 90.62 239 LEU A N 1
ATOM 1899 C CA . LEU A 1 239 ? 19.230 -6.222 -23.503 1.00 90.62 239 LEU A CA 1
ATOM 1900 C C . LEU A 1 239 ? 18.240 -5.168 -22.988 1.00 90.62 239 LEU A C 1
ATOM 1902 O O . LEU A 1 239 ? 17.227 -5.515 -22.389 1.00 90.62 239 LEU A O 1
ATOM 1906 N N . GLU A 1 240 ? 18.519 -3.890 -23.243 1.00 89.94 240 GLU A N 1
ATOM 1907 C CA . GLU A 1 240 ? 17.678 -2.758 -22.837 1.00 89.94 240 GLU A CA 1
ATOM 1908 C C . GLU A 1 240 ? 16.799 -2.258 -23.995 1.00 89.94 240 GLU A C 1
ATOM 1910 O O . GLU A 1 240 ? 16.013 -1.318 -23.838 1.00 89.94 240 GLU A O 1
ATOM 1915 N N . ASP A 1 241 ? 16.933 -2.860 -25.179 1.00 91.06 241 ASP A N 1
ATOM 1916 C CA . ASP A 1 241 ? 16.237 -2.401 -26.364 1.00 91.06 241 ASP A CA 1
ATOM 1917 C C . ASP A 1 241 ? 14.753 -2.791 -26.316 1.00 91.06 241 ASP A C 1
ATOM 1919 O O . ASP A 1 241 ? 14.365 -3.959 -26.208 1.00 91.06 241 ASP A O 1
ATOM 1923 N N . TYR A 1 242 ? 13.901 -1.769 -26.388 1.00 90.31 242 TYR A N 1
ATOM 1924 C CA . TYR A 1 242 ? 12.457 -1.947 -26.340 1.00 90.31 242 TYR A CA 1
ATOM 1925 C C . TYR A 1 242 ? 11.944 -2.714 -27.561 1.00 90.31 242 TYR A C 1
ATOM 1927 O O . TYR A 1 242 ? 11.082 -3.579 -27.414 1.00 90.31 242 TYR A O 1
ATOM 1935 N N . TYR A 1 243 ? 12.501 -2.438 -28.746 1.00 87.88 243 TYR A N 1
ATOM 1936 C CA . TYR A 1 243 ? 12.104 -3.073 -30.000 1.00 87.88 243 TYR A CA 1
ATOM 1937 C C . TYR A 1 243 ? 12.376 -4.577 -29.956 1.00 87.88 243 TYR A C 1
ATOM 1939 O O . TYR A 1 243 ? 11.515 -5.370 -30.326 1.00 87.88 243 TYR A O 1
ATOM 1947 N N . PHE A 1 244 ? 13.543 -4.974 -29.446 1.00 87.62 244 PHE A N 1
ATOM 1948 C CA . PHE A 1 244 ? 13.904 -6.381 -29.287 1.00 87.62 244 PHE A CA 1
ATOM 1949 C C . PHE A 1 244 ? 12.956 -7.124 -28.341 1.00 87.62 244 PHE A C 1
ATOM 1951 O O . PHE A 1 244 ? 12.635 -8.282 -28.575 1.00 87.62 244 PHE A O 1
ATOM 1958 N N . SER A 1 245 ? 12.460 -6.443 -27.307 1.00 90.38 245 SER A N 1
ATOM 1959 C CA . SER A 1 245 ? 11.541 -7.043 -26.337 1.00 90.38 245 SER A CA 1
ATOM 1960 C C . SER A 1 245 ? 10.083 -7.158 -26.803 1.00 90.38 245 SER A C 1
ATOM 1962 O O . SER A 1 245 ? 9.274 -7.700 -26.063 1.00 90.38 245 SER A O 1
ATOM 1964 N N . LEU A 1 246 ? 9.719 -6.627 -27.978 1.00 85.19 246 LEU A N 1
ATOM 1965 C CA . LEU A 1 246 ? 8.357 -6.741 -28.532 1.00 85.19 246 LEU A CA 1
ATOM 1966 C C . LEU A 1 246 ? 8.086 -8.086 -29.233 1.00 85.19 246 LEU A C 1
ATOM 1968 O O . LEU A 1 246 ? 6.939 -8.340 -29.607 1.00 85.19 246 LEU A O 1
ATOM 1972 N N . ILE A 1 247 ? 9.133 -8.879 -29.479 1.00 63.34 247 ILE A N 1
ATOM 1973 C CA . ILE A 1 247 ? 9.121 -10.119 -30.275 1.00 63.34 247 ILE A CA 1
ATOM 1974 C C . ILE A 1 247 ? 8.986 -11.325 -29.348 1.00 63.34 247 ILE A C 1
ATOM 1976 O O . ILE A 1 247 ? 8.165 -12.209 -29.683 1.00 63.34 247 ILE A O 1
#

Secondary structure (DSSP, 8-state):
-HHHHHHHHHHHHHHHHHHHHHHHHHHHHHTT-----GGG--TT-TT--SS--HHHHHHHHHHHHHHHHHHHHHT-BGGG-TTSPBPPHHHHHHHHHHHHHHHHHHTTTSPPPHHHH-HHHHHHHHHHHHHHHHHHHHHTT--SSPPPPPPPHHHHHHHHHHHHHH--HHHHHHHHHHHHHHHHT--HHHHTT--GGGEEEEEEEETTEEEEEEEEEEE-TTTS-EEEEEE---SS-GGG-TTGGG-

Nearest PDB structures (foldseek):
  1pvq-assembly1_B-2  TM=5.069E-01  e=1.544E-03  Punavirus P1
  5t3p-assembly1_A  TM=5.405E-01  e=1.995E+00  Homo sapiens
  7av6-assembly1_A-2  TM=6.745E-01  e=6.304E+00  Halorhodospira halophila

Radius of gyration: 24.91 Å; Cα contacts (8 Å, |Δi|>4): 243; chains: 1; bounding box: 55×38×71 Å

Mean predicted aligned error: 8.68 Å

Organism: NCBI:txid303405

Solvent-accessible surface area (backbone atoms only — not comparable to full-atom values): 14350 Å² total; per-residue (Å²): 126,72,73,61,60,56,53,54,56,56,52,54,52,55,55,32,48,52,50,50,35,56,50,28,50,57,52,23,56,74,75,73,44,78,72,54,50,75,89,69,61,53,89,57,40,85,95,53,66,94,79,58,54,71,67,58,27,42,51,45,52,45,52,52,53,52,49,48,53,48,39,43,67,78,69,35,22,46,94,72,33,88,89,43,60,69,51,53,68,68,60,39,54,48,29,53,50,48,54,35,52,46,52,48,61,75,44,64,91,52,82,80,48,53,65,64,64,37,64,69,55,37,50,53,52,52,49,51,52,54,47,50,51,45,53,53,24,58,76,68,74,43,68,89,66,80,77,77,84,72,82,51,71,65,58,50,46,54,52,31,51,52,23,63,71,68,63,43,71,68,33,45,53,46,40,26,49,51,35,43,26,62,72,61,71,37,54,70,80,34,48,73,67,56,48,75,89,36,51,44,81,43,83,45,73,62,88,94,46,79,40,84,26,43,34,37,48,40,51,40,67,99,85,54,59,77,41,79,39,77,43,74,78,49,89,90,37,71,72,66,17,56,74,68,42,74,115